Protein AF-0000000066777825 (afdb_homodimer)

Solvent-accessible surface area (backbone atoms only — not comparable to full-atom values): 15363 Å² total; per-residue (Å²): 117,73,47,40,36,31,36,20,54,30,38,25,20,51,12,44,50,47,24,48,26,73,72,76,41,80,81,77,66,68,41,59,40,44,32,64,50,83,88,21,67,44,70,67,49,43,40,50,50,54,50,51,54,54,61,72,44,67,81,39,39,33,38,38,33,15,38,41,60,83,35,72,67,32,47,40,51,49,56,50,36,76,77,33,88,50,44,43,45,34,25,27,45,33,59,49,25,56,53,38,42,72,68,51,84,54,92,43,71,67,56,23,48,56,51,11,45,52,53,28,38,69,31,45,40,73,46,56,80,73,67,68,62,68,76,75,69,82,78,79,78,74,78,124,117,74,48,39,36,30,36,19,53,31,38,25,21,51,12,42,51,47,24,47,27,74,73,76,41,81,81,77,66,70,41,60,40,46,32,64,51,84,89,20,66,46,70,67,49,44,40,50,50,54,51,51,53,53,60,70,44,68,80,38,40,34,39,39,34,16,38,41,59,84,35,73,68,33,48,40,52,50,57,50,36,76,78,33,89,49,44,42,44,34,24,27,46,32,58,50,24,55,52,40,42,72,68,52,84,54,91,43,71,65,56,23,47,55,52,11,46,52,52,28,38,68,31,44,38,72,45,57,80,73,66,68,62,69,75,75,66,82,78,78,80,73,82,122

Foldseek 3Di:
DEAAEEEEEACPQVVLLVVVCVVPHNPLRYYYHYDCDDPHNDLVSLLVVVLVVVVVCVLAAYEYEYQAPPDSNQVSLVVNCVVDVSYHYHYNDDNQLVVQLSPPPDDDSVVSNVVSVVRVVVVDDDCVVVPPPPPPPPDDPPDD/DEAEEEEEEACPQVVLLVVVCVVPHNPLRYYYHYDCDDPHNDLVSLLVVVLVVVVVCVLAAYEYEYQAPPDSNQVSLVVNCVVDVSYHYHYNDDNQLVVQLSPPPDDDSVVSNVVSVVRVVVVDDDCVVVPPPPPPPVDDPPPD

Organism: Klebsiella pneumoniae subsp. pneumoniae (strain HS11286) (NCBI:txid1125630)

pLDDT: mean 92.6, std 15.16, range [28.59, 98.94]

Secondary structure (DSSP, 8-state):
-EEEEEEEETTHHHHHHHHHHHHH-STT-EEEEEESSSSB-SHHHHHHHHHHHHHHTTTSEEEEEESSTTSHHHHHHHHHHHH-TTEEEEES-BHHHHHHHHH---SSHHHHHHHHHHHHHHH-EE-HHHH-------------/-EEEEEEEETTHHHHHHHHHHHHH-STT-EEEEEESSSSB-SHHHHHHHHHHHHHHTTTSEEEEEESSTTSHHHHHHHHHHHH-TTEEEEES-BHHHHHHHHH---SSHHHHHHHHHHHHHHH-EE-HHHH-------------

Nearest PDB structures (foldseek):
  3lfh-assembly2_D  TM=9.072E-01  e=1.062E-08  Caldanaerobacter subterraneus subsp. tengcongensis MB4
  3lfh-assembly1_B  TM=8.714E-01  e=3.263E-08  Caldanaerobacter subterraneus subsp. tengcongensis MB4
  3bed-assembly1_A  TM=8.590E-01  e=4.457E-08  Enterococcus faecalis V583
  2jzn-assembly1_B  TM=8.576E-01  e=1.758E-07  Escherichia coli
  2jzo-assembly1_A  TM=8.576E-01  e=1.991E-07  Escherichia coli

Radius of gyration: 21.31 Å; Cα contacts (8 Å, |Δi|>4): 539; chains: 2; bounding box: 46×79×65 Å

Structure (mmCIF, N/CA/C/O backbone):
data_AF-0000000066777825-model_v1
#
loop_
_entity.id
_entity.type
_entity.pdbx_description
1 polymer 'Transport protein, PTS system'
#
loop_
_atom_site.group_PDB
_atom_site.id
_atom_site.type_symbol
_atom_site.label_atom_id
_atom_site.label_alt_id
_atom_site.label_comp_id
_atom_site.label_asym_id
_atom_site.label_entity_id
_atom_site.label_seq_id
_atom_site.pdbx_PDB_ins_code
_atom_site.Cartn_x
_atom_site.Cartn_y
_atom_site.Cartn_z
_atom_site.occupancy
_atom_site.B_iso_or_equiv
_atom_site.auth_seq_id
_atom_site.auth_comp_id
_atom_site.auth_asym_id
_atom_site.auth_atom_id
_atom_site.pdbx_PDB_model_num
ATOM 1 N N . MET A 1 1 ? -12.273 20.781 10.133 1 88.25 1 MET A N 1
ATOM 2 C CA . MET A 1 1 ? -11.992 20.172 8.836 1 88.25 1 MET A CA 1
ATOM 3 C C . MET A 1 1 ? -10.57 19.625 8.797 1 88.25 1 MET A C 1
ATOM 5 O O . MET A 1 1 ? -9.703 20.062 9.555 1 88.25 1 MET A O 1
ATOM 9 N N . LYS A 1 2 ? -10.312 18.438 8.141 1 96.06 2 LYS A N 1
ATOM 10 C CA . LYS A 1 2 ? -8.961 17.891 8.031 1 96.06 2 LYS A CA 1
ATOM 11 C C . LYS A 1 2 ? -8.562 17.688 6.566 1 96.06 2 LYS A C 1
ATOM 13 O O . LYS A 1 2 ? -9.406 17.375 5.727 1 96.06 2 LYS A O 1
ATOM 18 N N . HIS A 1 3 ? -7.344 17.984 6.273 1 98.31 3 HIS A N 1
ATOM 19 C CA . HIS A 1 3 ? -6.758 17.719 4.965 1 98.31 3 HIS A CA 1
ATOM 20 C C . HIS A 1 3 ? -5.934 16.438 4.977 1 98.31 3 HIS A C 1
ATOM 22 O O . HIS A 1 3 ? -5.148 16.203 5.902 1 98.31 3 HIS A O 1
ATOM 28 N N . ILE A 1 4 ? -6.176 15.617 3.99 1 98.81 4 ILE A N 1
ATOM 29 C CA . ILE A 1 4 ? -5.535 14.305 3.961 1 98.81 4 ILE A CA 1
ATOM 30 C C . ILE A 1 4 ? -4.711 14.164 2.684 1 98.81 4 ILE A C 1
ATOM 32 O O . ILE A 1 4 ? -5.23 14.352 1.579 1 98.81 4 ILE A O 1
ATOM 36 N N . TYR A 1 5 ? -3.436 13.836 2.857 1 98.81 5 TYR A N 1
ATOM 37 C CA . TYR A 1 5 ? -2.523 13.656 1.732 1 98.81 5 TYR A CA 1
ATOM 38 C C . TYR A 1 5 ? -1.873 12.281 1.767 1 98.81 5 TYR A C 1
ATOM 40 O O . TYR A 1 5 ? -1.562 11.758 2.84 1 98.81 5 TYR A O 1
ATOM 48 N N . VAL A 1 6 ? -1.682 11.695 0.632 1 98.88 6 VAL A N 1
ATOM 49 C CA . VAL A 1 6 ? -0.866 10.5 0.453 1 98.88 6 VAL A CA 1
ATOM 50 C C . VAL A 1 6 ? 0.345 10.828 -0.418 1 98.88 6 VAL A C 1
ATOM 52 O O . VAL A 1 6 ? 0.197 11.18 -1.59 1 98.88 6 VAL A O 1
ATOM 55 N N . ALA A 1 7 ? 1.523 10.727 0.174 1 98.69 7 ALA A N 1
ATOM 56 C CA . ALA A 1 7 ? 2.756 11.047 -0.54 1 98.69 7 ALA A CA 1
ATOM 57 C C . ALA A 1 7 ? 3.545 9.781 -0.868 1 98.69 7 ALA A C 1
ATOM 59 O O . ALA A 1 7 ? 3.754 8.93 -0.001 1 98.69 7 ALA A O 1
ATOM 60 N N . SER A 1 8 ? 3.961 9.633 -2.055 1 98.5 8 SER A N 1
ATOM 61 C CA . SER A 1 8 ? 4.703 8.445 -2.473 1 98.5 8 SER A CA 1
ATOM 62 C C . SER A 1 8 ? 5.73 8.789 -3.549 1 98.5 8 SER A C 1
ATOM 64 O O . SER A 1 8 ? 5.672 9.859 -4.152 1 98.5 8 SER A O 1
ATOM 66 N N . HIS A 1 9 ? 6.664 7.871 -3.752 1 98.19 9 HIS A N 1
ATOM 67 C CA . HIS A 1 9 ? 7.422 7.871 -4.996 1 98.19 9 HIS A CA 1
ATOM 68 C C . HIS A 1 9 ? 6.516 7.621 -6.195 1 98.19 9 HIS A C 1
ATOM 70 O O . HIS A 1 9 ? 5.625 6.773 -6.137 1 98.19 9 HIS A O 1
ATOM 76 N N . GLY A 1 10 ? 6.664 8.344 -7.219 1 97.5 10 GLY A N 1
ATOM 77 C CA . GLY A 1 10 ? 5.965 8.078 -8.461 1 97.5 10 GLY A CA 1
ATOM 78 C C . GLY A 1 10 ? 4.457 8.062 -8.312 1 97.5 10 GLY A C 1
ATOM 79 O O . GLY A 1 10 ? 3.873 8.977 -7.723 1 97.5 10 GLY A O 1
ATOM 80 N N . HIS A 1 11 ? 3.805 6.996 -8.859 1 97.56 11 HIS A N 1
ATOM 81 C CA . HIS A 1 11 ? 2.361 7.043 -9.07 1 97.56 11 HIS A CA 1
ATOM 82 C C . HIS A 1 11 ? 1.631 6.172 -8.055 1 97.56 11 HIS A C 1
ATOM 84 O O . HIS A 1 11 ? 0.421 5.961 -8.164 1 97.56 11 HIS A O 1
ATOM 90 N N . PHE A 1 12 ? 2.326 5.695 -7.07 1 98.62 12 PHE A N 1
ATOM 91 C CA . PHE A 1 12 ? 1.703 4.871 -6.039 1 98.62 12 PHE A CA 1
ATOM 92 C C . PHE A 1 12 ? 0.547 5.613 -5.379 1 98.62 12 PHE A C 1
ATOM 94 O O . PHE A 1 12 ? -0.559 5.082 -5.27 1 98.62 12 PHE A O 1
ATOM 101 N N . ALA A 1 13 ? 0.76 6.863 -5.016 1 98.62 13 ALA A N 1
ATOM 102 C CA . ALA A 1 13 ? -0.252 7.664 -4.328 1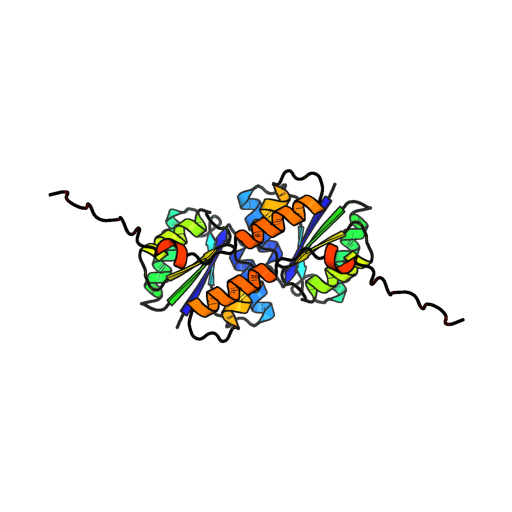 98.62 13 ALA A CA 1
ATOM 103 C C . ALA A 1 13 ? -1.484 7.859 -5.207 1 98.62 13 ALA A C 1
ATOM 105 O O . ALA A 1 13 ? -2.613 7.648 -4.758 1 98.62 13 ALA A O 1
ATOM 106 N N . ARG A 1 14 ? -1.259 8.219 -6.434 1 98.06 14 ARG A N 1
ATOM 107 C CA . ARG A 1 14 ? -2.365 8.453 -7.355 1 98.06 14 ARG A CA 1
ATOM 108 C C . ARG A 1 14 ? -3.154 7.168 -7.598 1 98.06 14 ARG A C 1
ATOM 110 O O . ARG A 1 14 ? -4.387 7.191 -7.645 1 98.06 14 ARG A O 1
ATOM 117 N N . GLY A 1 15 ? -2.436 6.059 -7.785 1 98.38 15 GLY A N 1
ATOM 118 C CA . GLY A 1 15 ? -3.105 4.777 -7.949 1 98.38 15 GLY A CA 1
ATOM 119 C C . GLY A 1 15 ? -3.934 4.383 -6.742 1 98.38 15 GLY A C 1
ATOM 120 O O . GLY A 1 15 ? -5.062 3.91 -6.887 1 98.38 15 GLY A O 1
ATOM 121 N N . LEU A 1 16 ? -3.375 4.551 -5.582 1 98.75 16 LEU A N 1
ATOM 122 C CA . LEU A 1 16 ? -4.062 4.219 -4.34 1 98.75 16 LEU A CA 1
ATOM 123 C C . LEU A 1 16 ? -5.336 5.039 -4.188 1 98.75 16 LEU A C 1
ATOM 125 O O . LEU A 1 16 ? -6.387 4.508 -3.812 1 98.75 16 LEU A O 1
ATOM 129 N N . VAL A 1 17 ? -5.309 6.305 -4.508 1 98.62 17 VAL A N 1
ATOM 130 C CA . VAL A 1 17 ? -6.461 7.195 -4.398 1 98.62 17 VAL A CA 1
ATOM 131 C C . VAL A 1 17 ? -7.516 6.801 -5.43 1 98.62 17 VAL A C 1
ATOM 133 O O . VAL A 1 17 ? -8.719 6.863 -5.152 1 98.62 17 VAL A O 1
ATOM 136 N N . ASN A 1 18 ? -7.051 6.414 -6.586 1 98.25 18 ASN A N 1
ATOM 137 C CA . ASN A 1 18 ? -7.98 5.898 -7.59 1 98.25 18 ASN A CA 1
ATOM 138 C C . ASN A 1 18 ? -8.758 4.695 -7.07 1 98.25 18 ASN A C 1
ATOM 140 O O . ASN A 1 18 ? -9.977 4.625 -7.215 1 98.25 18 ASN A O 1
ATOM 144 N N . SER A 1 19 ? -8.07 3.725 -6.484 1 98.25 19 SER A N 1
ATOM 145 C CA . SER A 1 19 ? -8.703 2.531 -5.938 1 98.25 19 SER A CA 1
ATOM 146 C C . SER A 1 19 ? -9.664 2.885 -4.809 1 98.25 19 SER A C 1
ATOM 148 O O . SER A 1 19 ? -10.75 2.309 -4.707 1 98.25 19 SER A O 1
ATOM 150 N N . LEU A 1 20 ? -9.219 3.812 -4 1 98.44 20 LEU A N 1
ATOM 151 C CA . LEU A 1 20 ? -10.078 4.297 -2.928 1 98.44 20 LEU A CA 1
ATOM 152 C C . LEU A 1 20 ? -11.391 4.832 -3.484 1 98.44 20 LEU A C 1
ATOM 154 O O . LEU A 1 20 ? -12.469 4.508 -2.973 1 98.44 20 LEU A O 1
ATOM 158 N N . SER A 1 21 ? -11.344 5.625 -4.527 1 98 21 SER A N 1
ATOM 159 C CA . SER A 1 21 ? -12.523 6.227 -5.141 1 98 21 SER A CA 1
ATOM 160 C C . SER A 1 21 ? -13.461 5.16 -5.703 1 98 21 SER A C 1
ATOM 162 O O . SER A 1 21 ? -14.68 5.316 -5.664 1 98 21 SER A O 1
ATOM 164 N N . LEU A 1 22 ? -12.945 4.133 -6.238 1 96.56 22 LEU A N 1
ATOM 165 C CA . LEU A 1 22 ? -13.75 3.031 -6.746 1 96.56 22 LEU A CA 1
ATOM 166 C C . LEU A 1 22 ? -14.523 2.355 -5.617 1 96.56 22 LEU A C 1
ATOM 168 O O . LEU A 1 22 ? -15.641 1.875 -5.824 1 96.56 22 LEU A O 1
ATOM 172 N N . LEU A 1 23 ? -13.898 2.375 -4.469 1 97.12 23 LEU A N 1
ATOM 173 C CA . LEU A 1 23 ? -14.477 1.621 -3.359 1 97.12 23 LEU A CA 1
ATOM 174 C C . LEU A 1 23 ? -15.516 2.453 -2.617 1 97.12 23 LEU A C 1
ATOM 176 O O . LEU A 1 23 ? -16.562 1.936 -2.219 1 97.12 23 LEU A O 1
ATOM 180 N N . ILE A 1 24 ? -15.258 3.77 -2.414 1 97.56 24 ILE A N 1
ATOM 181 C CA . ILE A 1 24 ? -16.141 4.488 -1.506 1 97.56 24 ILE A CA 1
ATOM 182 C C . ILE A 1 24 ? -16.609 5.789 -2.16 1 97.56 24 ILE A C 1
ATOM 184 O O . ILE A 1 24 ? -17.25 6.625 -1.512 1 97.56 24 ILE A O 1
ATOM 188 N N . GLY A 1 25 ? -16.266 6.012 -3.416 1 96.62 25 GLY A N 1
ATOM 189 C CA . GLY A 1 25 ? -16.656 7.234 -4.105 1 96.62 25 GLY A CA 1
ATOM 190 C C . GLY A 1 25 ? -15.555 8.281 -4.121 1 96.62 25 GLY A C 1
ATOM 191 O O . GLY A 1 25 ? -14.508 8.109 -3.49 1 96.62 25 GLY A O 1
ATOM 192 N N . ASP A 1 26 ? -15.758 9.375 -4.82 1 94.5 26 ASP A N 1
ATOM 193 C CA . ASP A 1 26 ? -14.719 10.359 -5.102 1 94.5 26 ASP A CA 1
ATOM 194 C 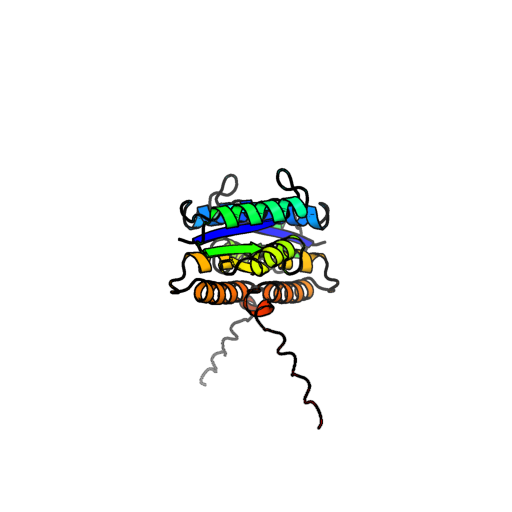C . ASP A 1 26 ? -14.797 11.531 -4.129 1 94.5 26 ASP A C 1
ATOM 196 O O . ASP A 1 26 ? -13.969 12.445 -4.172 1 94.5 26 ASP A O 1
ATOM 200 N N . GLU A 1 27 ? -15.602 11.531 -3.127 1 96 27 GLU A N 1
ATOM 201 C CA . GLU A 1 27 ? -15.82 12.672 -2.244 1 96 27 GLU A CA 1
ATOM 202 C C . GLU A 1 27 ? -14.977 12.555 -0.976 1 96 27 GLU A C 1
ATOM 204 O O . GLU A 1 27 ? -15.109 13.375 -0.063 1 96 27 GLU A O 1
ATOM 209 N N . HIS A 1 28 ? -14.055 11.625 -0.95 1 96.06 28 HIS A N 1
ATOM 210 C CA . HIS A 1 28 ? -13.305 11.344 0.271 1 96.06 28 HIS A CA 1
ATOM 211 C C . HIS A 1 28 ? -12.289 12.438 0.561 1 96.06 28 HIS A C 1
ATOM 213 O O . HIS A 1 28 ? -11.789 12.547 1.684 1 96.06 28 HIS A O 1
ATOM 219 N N . GLY A 1 29 ? -11.883 13.242 -0.41 1 96.69 29 GLY A N 1
ATOM 220 C CA . GLY A 1 29 ? -11.07 14.422 -0.182 1 96.69 29 GLY A CA 1
ATOM 221 C C . GLY A 1 29 ? -9.594 14.117 -0.048 1 96.69 29 GLY A C 1
ATOM 222 O O . GLY A 1 29 ? -8.797 14.992 0.285 1 96.69 29 GLY A O 1
ATOM 223 N N . VAL A 1 30 ? -9.125 12.891 -0.289 1 98.69 30 VAL A N 1
ATOM 224 C CA . VAL A 1 30 ? -7.715 12.523 -0.205 1 98.69 30 VAL A CA 1
ATOM 225 C C . VAL A 1 30 ? -6.977 13.031 -1.442 1 98.69 30 VAL A C 1
ATOM 227 O O . VAL A 1 30 ? -7.438 12.836 -2.57 1 98.69 30 VAL A O 1
ATOM 230 N N . ILE A 1 31 ? -5.859 13.672 -1.235 1 98.19 31 ILE A N 1
ATOM 231 C CA . ILE A 1 31 ? -5.09 14.25 -2.334 1 98.19 31 ILE A CA 1
ATOM 232 C C . ILE A 1 31 ? -3.748 13.531 -2.457 1 98.19 31 ILE A C 1
ATOM 234 O O . ILE A 1 31 ? -2.984 13.461 -1.49 1 98.19 31 ILE A O 1
ATOM 238 N N . PRO A 1 32 ? -3.453 12.977 -3.609 1 98.38 32 PRO A N 1
ATOM 239 C CA . PRO A 1 32 ? -2.145 12.359 -3.816 1 98.38 32 PRO A CA 1
ATOM 240 C C . PRO A 1 32 ? -1.034 13.383 -4.047 1 98.38 32 PRO A C 1
ATOM 242 O O . PRO A 1 32 ? -1.261 14.406 -4.691 1 98.38 32 PRO A O 1
ATOM 245 N N . VAL A 1 33 ? 0.129 13.133 -3.488 1 98.25 33 VAL A N 1
ATOM 246 C CA . VAL A 1 33 ? 1.369 13.867 -3.727 1 98.25 33 VAL A CA 1
ATOM 247 C C . VAL A 1 33 ? 2.424 12.922 -4.301 1 98.25 33 VAL A C 1
ATOM 249 O O . VAL A 1 33 ? 3.041 12.148 -3.562 1 98.25 33 VAL A O 1
ATOM 252 N N . CYS A 1 34 ? 2.652 12.961 -5.594 1 98.19 34 CYS A N 1
ATOM 253 C CA . CYS A 1 34 ? 3.562 12.055 -6.289 1 98.19 34 CYS A CA 1
ATOM 254 C C . CYS A 1 34 ? 4.949 12.672 -6.43 1 98.19 34 CYS A C 1
ATOM 256 O O . CYS A 1 34 ? 5.145 13.594 -7.227 1 98.19 34 CYS A O 1
ATOM 258 N N . ALA A 1 35 ? 5.891 12.156 -5.727 1 97.81 35 ALA A N 1
ATOM 259 C CA . ALA A 1 35 ? 7.246 12.703 -5.711 1 97.81 35 ALA A CA 1
ATOM 260 C C . ALA A 1 35 ? 8.148 11.969 -6.699 1 97.81 35 ALA A C 1
ATOM 262 O O . ALA A 1 35 ? 7.926 10.789 -6.988 1 97.81 35 ALA A O 1
ATOM 263 N N . TYR A 1 36 ? 9.164 12.641 -7.211 1 95.56 36 TYR A N 1
ATOM 264 C CA . TYR A 1 36 ? 10.273 12.172 -8.031 1 95.56 36 TYR A CA 1
ATOM 265 C C . TYR A 1 36 ? 9.773 11.664 -9.383 1 95.56 36 TYR A C 1
ATOM 267 O O . TYR A 1 36 ? 10.227 10.625 -9.867 1 95.56 36 TYR A O 1
ATOM 275 N N . ASP A 1 37 ? 8.805 12.266 -9.836 1 87.19 37 ASP A N 1
ATOM 276 C CA . ASP A 1 37 ? 8.312 12.008 -11.188 1 87.19 37 ASP A CA 1
ATOM 277 C C . ASP A 1 37 ? 8.289 13.297 -12.016 1 87.19 37 ASP A C 1
ATOM 279 O O . ASP A 1 37 ? 9.32 13.922 -12.234 1 87.19 37 ASP A O 1
ATOM 283 N N . GLU A 1 38 ? 7.098 13.82 -12.305 1 84.81 38 GLU A N 1
ATOM 284 C CA . GLU A 1 38 ? 7.055 14.945 -13.234 1 84.81 38 GLU A CA 1
ATOM 285 C C . GLU A 1 38 ? 7.012 16.281 -12.492 1 84.81 38 GLU A C 1
ATOM 287 O O . GLU A 1 38 ? 7.863 17.141 -12.711 1 84.81 38 GLU A O 1
ATOM 292 N N . ASP A 1 39 ? 6.227 16.516 -11.539 1 88.12 39 ASP A N 1
ATOM 293 C CA . ASP A 1 39 ? 5.945 17.812 -10.938 1 88.12 39 ASP A CA 1
ATOM 294 C C . ASP A 1 39 ? 6.84 18.062 -9.727 1 88.12 39 ASP A C 1
ATOM 296 O O . ASP A 1 39 ? 7.207 19.203 -9.445 1 88.12 39 ASP A O 1
ATOM 300 N N . ILE A 1 40 ? 7.199 17.078 -9.023 1 96 40 ILE A N 1
ATOM 301 C CA . ILE A 1 40 ? 8.07 17.141 -7.855 1 96 40 ILE A CA 1
ATOM 302 C C . ILE A 1 40 ? 9.305 16.266 -8.086 1 96 40 ILE A C 1
ATOM 304 O O . ILE A 1 40 ? 9.258 15.047 -7.902 1 96 40 ILE A O 1
ATOM 308 N N . VAL A 1 41 ? 10.422 16.938 -8.414 1 95.31 41 VAL A N 1
ATOM 309 C CA . VAL A 1 41 ? 11.562 16.188 -8.938 1 95.31 41 VAL A CA 1
ATOM 310 C C . VAL A 1 41 ? 12.617 16.031 -7.852 1 95.31 41 VAL A C 1
ATOM 312 O O . VAL A 1 41 ? 13.445 15.117 -7.906 1 95.31 41 VAL A O 1
ATOM 315 N N . THR A 1 42 ? 12.602 17 -6.848 1 96.62 42 THR A N 1
ATOM 316 C CA . THR A 1 42 ? 13.625 16.969 -5.805 1 96.62 42 THR A CA 1
ATOM 317 C C . THR A 1 42 ? 12.984 16.891 -4.422 1 96.62 42 THR A C 1
ATOM 319 O O . THR A 1 42 ? 11.805 17.234 -4.262 1 96.62 42 THR A O 1
ATOM 322 N N . THR A 1 43 ? 13.789 16.484 -3.492 1 96.88 43 THR A N 1
ATOM 323 C CA . THR A 1 43 ? 13.336 16.453 -2.105 1 96.88 43 THR A CA 1
ATOM 324 C C . THR A 1 43 ? 12.984 17.859 -1.628 1 96.88 43 THR A C 1
ATOM 326 O O . THR A 1 43 ? 12.039 18.047 -0.864 1 96.88 43 THR A O 1
ATOM 329 N N . GLU A 1 44 ? 13.75 18.828 -2.045 1 96.25 44 GLU A N 1
ATOM 330 C CA . GLU A 1 44 ? 13.477 20.219 -1.685 1 96.25 44 GLU A CA 1
ATOM 331 C C . GLU A 1 44 ? 12.109 20.656 -2.189 1 96.25 44 GLU A C 1
ATOM 333 O O . GLU A 1 44 ? 11.352 21.312 -1.461 1 96.25 44 GLU A O 1
ATOM 338 N N . GLN A 1 45 ? 11.82 20.297 -3.375 1 97.44 45 GLN A N 1
ATOM 339 C CA . GLN A 1 45 ? 10.516 20.625 -3.945 1 97.44 45 GLN A CA 1
ATOM 340 C C . GLN A 1 45 ? 9.391 19.938 -3.182 1 97.44 45 GLN A C 1
ATOM 342 O O . GLN A 1 45 ? 8.32 20.516 -2.986 1 97.44 45 GLN A O 1
ATOM 347 N N . LEU A 1 46 ? 9.68 18.688 -2.826 1 98.06 46 LEU A N 1
ATOM 348 C CA . LEU A 1 46 ? 8.688 17.969 -2.037 1 98.06 46 LEU A CA 1
ATOM 349 C C . LEU A 1 46 ? 8.414 18.688 -0.722 1 98.06 46 LEU A C 1
ATOM 351 O O . LEU A 1 46 ? 7.254 18.906 -0.359 1 98.06 46 LEU A O 1
ATOM 355 N N . GLU A 1 47 ? 9.438 19.062 -0.008 1 97 47 GLU A N 1
ATOM 356 C CA . GLU A 1 47 ? 9.289 19.766 1.268 1 97 47 GLU A CA 1
ATOM 357 C C . GLU A 1 47 ? 8.523 21.078 1.096 1 97 47 GLU A C 1
ATOM 359 O O . GLU A 1 47 ? 7.648 21.391 1.901 1 97 47 GLU A O 1
ATOM 364 N N . GLN A 1 48 ? 8.852 21.781 0.046 1 96.94 48 GLN A N 1
ATOM 365 C CA . GLN A 1 48 ? 8.164 23.031 -0.242 1 96.94 48 GLN A CA 1
ATOM 366 C C . GLN A 1 48 ? 6.688 22.797 -0.538 1 96.94 48 GLN A C 1
ATOM 368 O O . GLN A 1 48 ? 5.828 23.562 -0.099 1 96.94 48 GLN A O 1
ATOM 373 N N . THR A 1 49 ? 6.477 21.781 -1.289 1 97.75 49 THR A N 1
ATOM 374 C CA . THR A 1 49 ? 5.102 21.438 -1.621 1 97.75 49 THR A CA 1
ATOM 375 C C . THR A 1 49 ? 4.305 21.109 -0.36 1 97.75 49 THR A C 1
ATOM 377 O O . THR A 1 49 ? 3.205 21.625 -0.162 1 97.75 49 THR A O 1
ATOM 380 N N . LEU A 1 50 ? 4.867 20.281 0.521 1 98.06 50 LEU A N 1
ATOM 381 C CA . LEU A 1 50 ? 4.191 19.922 1.761 1 98.06 50 LEU A CA 1
ATOM 382 C C . LEU A 1 50 ? 3.963 21.141 2.641 1 98.06 50 LEU A C 1
ATOM 384 O O . LEU A 1 50 ? 2.881 21.312 3.209 1 98.06 50 LEU A O 1
ATOM 388 N N . GLU A 1 51 ? 4.961 22.016 2.729 1 97.38 51 GLU A N 1
ATOM 389 C CA . GLU A 1 51 ? 4.828 23.234 3.508 1 97.38 51 GLU A CA 1
ATOM 390 C C . GLU A 1 51 ? 3.689 24.109 2.975 1 97.38 51 GLU A C 1
ATOM 392 O O . GLU A 1 51 ? 2.891 24.641 3.752 1 97.38 51 GLU A O 1
ATOM 397 N N . HIS A 1 52 ? 3.666 24.203 1.698 1 97.56 52 HIS A N 1
ATOM 398 C CA . HIS A 1 52 ? 2.623 25 1.065 1 97.56 52 HIS A CA 1
ATOM 399 C C . HIS A 1 52 ? 1.237 24.453 1.383 1 97.56 52 HIS A C 1
ATOM 401 O O . HIS A 1 52 ? 0.312 25.203 1.672 1 97.56 52 HIS A O 1
ATOM 407 N N . LEU A 1 53 ? 1.093 23.188 1.307 1 97.5 53 LEU A N 1
ATOM 408 C CA . LEU A 1 53 ? -0.185 22.547 1.585 1 97.5 53 LEU A CA 1
ATOM 409 C C . LEU A 1 53 ? -0.609 22.781 3.031 1 97.5 53 LEU A C 1
ATOM 411 O O . LEU A 1 53 ? -1.791 23 3.309 1 97.5 53 LEU A O 1
ATOM 415 N N . ILE A 1 54 ? 0.335 22.75 3.963 1 96.56 54 ILE A N 1
ATOM 416 C CA . ILE A 1 54 ? 0.043 22.938 5.379 1 96.56 54 ILE A CA 1
ATOM 417 C C . ILE A 1 54 ? -0.389 24.391 5.633 1 96.56 54 ILE A C 1
ATOM 419 O O . ILE A 1 54 ? -1.337 24.641 6.383 1 96.56 54 ILE A O 1
ATOM 423 N N . VAL A 1 55 ? 0.297 25.312 4.988 1 95.75 55 VAL A N 1
ATOM 424 C CA . VAL A 1 55 ? -0.045 26.719 5.133 1 95.75 55 VAL A CA 1
ATOM 425 C C . VAL A 1 55 ? -1.455 26.969 4.602 1 95.75 55 VAL A C 1
ATOM 427 O O . VAL A 1 55 ? -2.236 27.703 5.215 1 95.75 55 VAL A O 1
ATOM 430 N N . GLN A 1 56 ? -1.794 26.312 3.562 1 96.56 56 GLN A N 1
ATOM 431 C CA . GLN A 1 56 ? -3.107 26.469 2.945 1 96.56 56 GLN A CA 1
ATOM 432 C C . GLN A 1 56 ? -4.203 25.891 3.834 1 96.56 56 GLN A C 1
ATOM 434 O O . GLN A 1 56 ? -5.352 26.328 3.781 1 96.56 56 GLN A O 1
ATOM 439 N N . ALA A 1 57 ? -3.82 24.938 4.652 1 96.19 57 ALA A N 1
ATOM 440 C CA . ALA A 1 57 ? -4.789 24.312 5.551 1 96.19 57 ALA A CA 1
ATOM 441 C C . ALA A 1 57 ? -5.238 25.281 6.637 1 96.19 57 ALA A C 1
ATOM 443 O O . ALA A 1 57 ? -6.238 25.047 7.32 1 96.19 57 ALA A O 1
ATOM 444 N N . ASN A 1 58 ? -4.516 26.359 6.859 1 94.69 58 ASN A N 1
ATOM 445 C CA . ASN A 1 58 ? -4.906 27.484 7.703 1 94.69 58 ASN A CA 1
ATOM 446 C C . ASN A 1 58 ? -5.336 27.016 9.094 1 94.69 58 ASN A C 1
ATOM 448 O O . ASN A 1 58 ? -6.43 27.359 9.555 1 94.69 58 ASN A O 1
ATOM 452 N N . GLY A 1 59 ? -4.539 26.172 9.703 1 94.56 59 GLY A N 1
ATOM 453 C CA . GLY A 1 59 ? -4.754 25.766 11.078 1 94.56 59 GLY A CA 1
ATOM 454 C C . GLY A 1 59 ? -5.555 24.484 11.211 1 94.56 59 GLY A C 1
ATOM 455 O O . GLY A 1 59 ? -5.617 23.891 12.289 1 94.56 59 GLY A O 1
ATOM 456 N N . ASP A 1 60 ? -6.18 24.031 10.109 1 97.75 60 ASP A N 1
ATOM 457 C CA . ASP A 1 60 ? -6.871 22.75 10.125 1 97.75 60 ASP A CA 1
ATOM 458 C C . ASP A 1 60 ? -5.883 21.594 10.312 1 97.75 60 ASP A C 1
ATOM 460 O O . ASP A 1 60 ? -4.695 21.734 10.023 1 97.75 60 ASP A O 1
ATOM 464 N N . GLU A 1 61 ? -6.328 20.469 10.828 1 98.25 61 GLU A N 1
ATOM 465 C CA . GLU A 1 61 ? -5.484 19.281 10.945 1 98.25 61 GLU A CA 1
ATOM 466 C C . GLU A 1 61 ? -5.098 18.75 9.57 1 98.25 61 GLU A C 1
ATOM 468 O O . GLU A 1 61 ? -5.902 18.781 8.633 1 98.25 61 GLU A O 1
ATOM 473 N N . VAL A 1 62 ? -3.846 18.328 9.484 1 98.62 62 VAL A N 1
ATOM 474 C CA . VAL A 1 62 ? -3.312 17.734 8.266 1 98.62 62 VAL A CA 1
ATOM 475 C C . VAL A 1 62 ? -2.777 16.328 8.562 1 98.62 62 VAL A C 1
ATOM 477 O O . VAL A 1 62 ? -2.012 16.141 9.516 1 98.62 62 VAL A O 1
ATOM 480 N N . VAL A 1 63 ? -3.256 15.383 7.824 1 98.88 63 VAL A N 1
ATOM 481 C CA . VAL A 1 63 ? -2.723 14.023 7.926 1 98.88 63 VAL A CA 1
ATOM 482 C C . VAL A 1 63 ? -1.978 13.664 6.645 1 98.88 63 VAL A C 1
ATOM 484 O O . VAL A 1 63 ? -2.525 13.789 5.547 1 98.88 63 VAL A O 1
ATOM 487 N N . ILE A 1 64 ? -0.715 13.25 6.805 1 98.94 64 ILE A N 1
ATOM 488 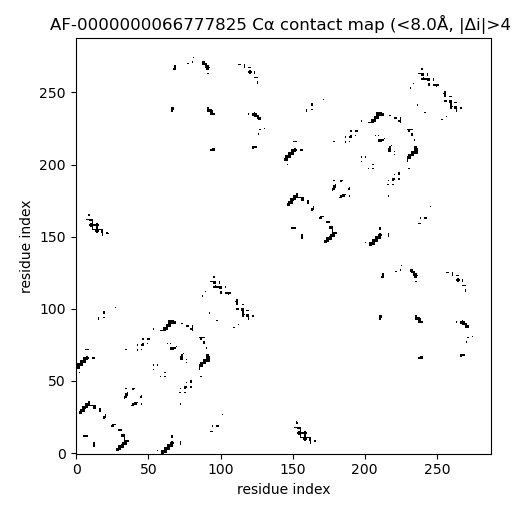C CA . ILE A 1 64 ? 0.114 12.844 5.68 1 98.94 64 ILE A CA 1
ATOM 489 C C . ILE A 1 64 ? 0.472 11.367 5.809 1 98.94 64 ILE A C 1
ATOM 491 O O . ILE A 1 64 ? 1.16 10.969 6.754 1 98.94 64 ILE A O 1
ATOM 495 N N . PHE A 1 65 ? -0.017 10.602 4.898 1 98.94 65 PHE A N 1
ATOM 496 C CA . PHE A 1 65 ? 0.413 9.211 4.75 1 98.94 65 PHE A CA 1
ATOM 497 C C . PHE A 1 65 ? 1.571 9.109 3.766 1 98.94 65 PHE A C 1
ATOM 499 O O . PHE A 1 65 ? 1.54 9.719 2.697 1 98.94 65 PHE A O 1
ATOM 506 N N . THR A 1 66 ? 2.6 8.312 4.121 1 98.94 66 THR A N 1
ATOM 507 C CA . THR A 1 66 ? 3.742 8.156 3.229 1 98.94 66 THR A CA 1
ATOM 508 C C . THR A 1 66 ? 3.961 6.684 2.883 1 98.94 66 THR A C 1
ATOM 510 O O . THR A 1 66 ? 3.488 5.797 3.596 1 98.94 66 THR A O 1
ATOM 513 N N . ASP A 1 67 ? 4.723 6.453 1.819 1 98.75 67 ASP A N 1
ATOM 514 C CA . ASP A 1 67 ? 4.812 5.113 1.241 1 98.75 67 ASP A CA 1
ATOM 515 C C . ASP A 1 67 ? 5.832 4.262 1.992 1 98.75 67 ASP A C 1
ATOM 517 O O . ASP A 1 67 ? 5.598 3.076 2.236 1 98.75 67 ASP A O 1
ATOM 521 N N . LEU A 1 68 ? 6.953 4.875 2.43 1 98.75 68 LEU A N 1
ATOM 522 C CA . LEU A 1 68 ? 8.023 4.117 3.068 1 98.75 68 LEU A CA 1
ATOM 523 C C . LEU A 1 68 ? 8.461 4.777 4.371 1 98.75 68 LEU A C 1
ATOM 525 O O . LEU A 1 68 ? 8.688 5.988 4.41 1 98.75 68 LEU A O 1
ATOM 529 N N . LEU A 1 69 ? 8.586 3.984 5.402 1 98.62 69 LEU A N 1
ATOM 530 C CA . LEU A 1 69 ? 9.18 4.473 6.645 1 98.62 69 LEU A CA 1
ATOM 531 C C . LEU A 1 69 ? 10.656 4.785 6.453 1 98.62 69 LEU A C 1
ATOM 533 O O . LEU A 1 69 ? 11.406 3.957 5.93 1 98.62 69 LEU A O 1
ATOM 537 N N . GLY A 1 70 ? 11.062 5.949 6.809 1 97.19 70 GLY A N 1
ATOM 538 C CA . GLY A 1 70 ? 12.477 6.281 6.84 1 97.19 70 GLY A CA 1
ATOM 539 C C . GLY A 1 70 ? 13.008 6.762 5.5 1 97.19 70 GLY A C 1
ATOM 540 O O . GLY A 1 70 ? 14.188 7.09 5.375 1 97.19 70 GLY A O 1
ATOM 541 N N . GLY A 1 71 ? 12.195 6.734 4.465 1 96.44 71 GLY A N 1
ATOM 542 C CA . GLY A 1 71 ? 12.609 7.27 3.18 1 96.44 71 GLY A CA 1
ATOM 543 C C . GLY A 1 71 ? 12.617 8.789 3.135 1 96.44 71 GLY A C 1
ATOM 544 O O . GLY A 1 71 ? 12.148 9.438 4.07 1 96.44 71 GLY A O 1
ATOM 545 N N . SER A 1 72 ? 13.055 9.344 2.002 1 97.19 72 SER A N 1
ATOM 546 C CA . SER A 1 72 ? 13.141 10.789 1.844 1 97.19 72 SER A CA 1
ATOM 547 C C . SER A 1 72 ? 11.766 11.445 1.946 1 97.19 72 SER A C 1
ATOM 549 O O . SER A 1 72 ? 11.617 12.508 2.551 1 97.19 72 SER A O 1
ATOM 551 N N . ILE A 1 73 ? 10.805 10.812 1.446 1 98.56 73 ILE A N 1
ATOM 552 C CA . ILE A 1 73 ? 9.453 11.344 1.467 1 98.56 73 ILE A CA 1
ATOM 553 C C . ILE A 1 73 ? 8.93 11.367 2.9 1 98.56 73 ILE A C 1
ATOM 555 O O . ILE A 1 73 ? 8.414 12.391 3.363 1 98.56 73 ILE A O 1
ATOM 559 N N . ASN A 1 74 ? 9.062 10.273 3.609 1 98.69 74 ASN A N 1
ATOM 560 C CA . ASN A 1 74 ? 8.68 10.234 5.016 1 98.69 74 ASN A CA 1
ATOM 561 C C . ASN A 1 74 ? 9.469 11.25 5.84 1 98.69 74 ASN A C 1
ATOM 563 O O . ASN A 1 74 ? 8.898 11.953 6.68 1 98.69 74 ASN A O 1
ATOM 567 N N . ASN A 1 75 ? 10.742 11.367 5.582 1 97.94 75 ASN A N 1
ATOM 568 C CA . ASN A 1 75 ? 11.578 12.312 6.305 1 97.94 75 ASN A CA 1
ATOM 569 C C . ASN A 1 75 ? 11.141 13.758 6.055 1 97.94 75 ASN A C 1
ATOM 571 O O . ASN A 1 75 ? 11.172 14.586 6.969 1 97.94 75 ASN A O 1
ATOM 575 N N . SER A 1 76 ? 10.758 14.07 4.867 1 98.31 76 SER A N 1
ATOM 576 C CA . SER A 1 76 ? 10.234 15.398 4.559 1 98.31 76 SER A CA 1
ATOM 577 C C . SER A 1 76 ? 8.945 15.68 5.324 1 98.31 76 SER A C 1
ATOM 579 O O . SER A 1 76 ? 8.75 16.781 5.84 1 98.31 76 SER A O 1
ATOM 581 N N . ALA A 1 77 ? 8.078 14.695 5.391 1 98.56 77 ALA A N 1
ATOM 582 C CA . ALA A 1 77 ? 6.84 14.836 6.145 1 98.56 77 ALA A CA 1
ATOM 583 C C . ALA A 1 77 ? 7.121 15.031 7.633 1 98.56 77 ALA A C 1
ATOM 585 O O . ALA A 1 77 ? 6.469 15.844 8.297 1 98.56 77 ALA A O 1
ATOM 586 N N . VAL A 1 78 ? 8.086 14.312 8.148 1 97.81 78 VAL A N 1
ATOM 587 C CA . VAL A 1 78 ? 8.477 14.422 9.547 1 97.81 78 VAL A CA 1
ATOM 588 C C . VAL A 1 78 ? 9.016 15.82 9.828 1 97.81 78 VAL A C 1
ATOM 590 O O . VAL A 1 78 ? 8.695 16.422 10.859 1 97.81 78 VAL A O 1
ATOM 593 N N . SER A 1 79 ? 9.852 16.312 8.891 1 96.94 79 SER A N 1
ATOM 594 C CA . SER A 1 79 ? 10.391 17.656 9.031 1 96.94 79 SER A CA 1
ATOM 595 C C . SER A 1 79 ? 9.273 18.688 9.18 1 96.94 79 SER A C 1
ATOM 597 O O . SER A 1 79 ? 9.352 19.594 10.016 1 96.94 79 SER A O 1
ATOM 599 N N . VAL A 1 80 ? 8.234 18.547 8.391 1 96 80 VAL A N 1
ATOM 600 C CA . VAL A 1 80 ? 7.105 19.469 8.43 1 96 80 VAL A CA 1
ATOM 601 C C . VAL A 1 80 ? 6.336 19.281 9.734 1 96 80 VAL A C 1
ATOM 603 O O . VAL A 1 80 ? 5.914 20.266 10.359 1 96 80 VAL A O 1
ATOM 606 N N . LEU A 1 81 ? 6.133 18.062 10.156 1 96.38 81 LEU A N 1
ATOM 607 C CA . LEU A 1 81 ? 5.465 17.734 11.406 1 96.38 81 LEU A CA 1
ATOM 608 C C . LEU A 1 81 ? 6.152 18.406 12.586 1 96.38 81 LEU A C 1
ATOM 610 O O . LEU A 1 81 ? 5.488 18.859 13.531 1 96.38 81 LEU A O 1
ATOM 614 N N . MET A 1 82 ? 7.461 18.484 12.57 1 95.25 82 MET A N 1
ATOM 615 C CA . MET A 1 82 ? 8.234 19.062 13.664 1 95.25 82 MET A CA 1
ATOM 616 C C . MET A 1 82 ? 8.016 20.578 13.758 1 95.25 82 MET A C 1
ATOM 618 O O . MET A 1 82 ? 8.227 21.172 14.805 1 95.25 82 MET A O 1
ATOM 622 N N . ARG A 1 83 ? 7.504 21.203 12.727 1 94.5 83 ARG A N 1
ATOM 623 C CA . ARG A 1 83 ? 7.328 22.656 12.672 1 94.5 83 ARG A CA 1
ATOM 624 C C . ARG A 1 83 ? 5.867 23.031 12.867 1 94.5 83 ARG A C 1
ATOM 626 O O . ARG A 1 83 ? 5.555 24.203 13.109 1 94.5 83 ARG A O 1
ATOM 633 N N . HIS A 1 84 ? 5.027 22.031 12.711 1 95.31 84 HIS A N 1
ATOM 634 C CA . HIS A 1 84 ? 3.594 22.297 12.766 1 95.31 84 HIS A CA 1
ATOM 635 C C . HIS A 1 84 ? 2.883 21.297 13.68 1 95.31 84 HIS A C 1
ATOM 637 O O . HIS A 1 84 ? 2.832 20.109 13.383 1 95.31 84 HIS A O 1
ATOM 643 N N . ARG A 1 85 ? 2.17 21.703 14.648 1 92.25 85 ARG A N 1
ATOM 644 C CA . ARG A 1 85 ? 1.582 20.859 15.68 1 92.25 85 ARG A CA 1
ATOM 645 C C . ARG A 1 85 ? 0.287 20.219 15.188 1 92.25 85 ARG A C 1
ATOM 647 O O . ARG A 1 85 ? -0.215 19.266 15.797 1 92.25 85 ARG A O 1
ATOM 654 N N . ASN A 1 86 ? -0.272 20.781 14.141 1 96.25 86 ASN A N 1
ATOM 655 C CA . ASN A 1 86 ? -1.546 20.266 13.641 1 96.25 86 ASN A CA 1
ATOM 656 C C . ASN A 1 86 ? -1.343 19.219 12.555 1 96.25 86 ASN A C 1
ATOM 658 O O . ASN A 1 86 ? -2.281 18.875 11.828 1 96.25 86 ASN A O 1
ATOM 662 N N . VAL A 1 87 ? -0.076 18.688 12.422 1 98 87 VAL A N 1
ATOM 663 C CA . VAL A 1 87 ? 0.252 17.734 11.375 1 98 87 VAL A CA 1
ATOM 664 C C . VAL A 1 87 ? 0.427 16.328 11.977 1 98 87 VAL A C 1
ATOM 666 O O . VAL A 1 87 ? 1.073 16.188 13.016 1 98 87 VAL A O 1
ATOM 669 N N . PHE A 1 88 ? -0.178 15.328 11.383 1 98.62 88 PHE A N 1
ATOM 670 C CA . PHE A 1 88 ? -0.019 13.914 11.695 1 98.62 88 PHE A CA 1
ATOM 671 C C . PHE A 1 88 ? 0.617 13.164 10.531 1 98.62 88 PHE A C 1
ATOM 673 O O . PHE A 1 88 ? 0.247 13.383 9.375 1 98.62 88 PHE A O 1
ATOM 680 N N . VAL A 1 89 ? 1.611 12.312 10.852 1 98.81 89 VAL A N 1
ATOM 681 C CA . VAL A 1 89 ? 2.318 11.578 9.805 1 98.81 89 VAL A CA 1
ATOM 682 C C . VAL A 1 89 ? 2.25 10.078 10.094 1 98.81 89 VAL A C 1
ATOM 684 O O . VAL A 1 89 ? 2.52 9.641 11.211 1 98.81 89 VAL A O 1
ATOM 687 N N . VAL A 1 90 ? 1.815 9.336 9.117 1 98.94 90 VAL A N 1
ATOM 688 C CA . VAL A 1 90 ? 1.784 7.879 9.188 1 98.94 90 VAL A CA 1
ATOM 689 C C . VAL A 1 90 ? 2.58 7.289 8.023 1 98.94 90 VAL A C 1
ATOM 691 O O . VAL A 1 90 ? 2.377 7.672 6.867 1 98.94 90 VAL A O 1
ATOM 694 N N . ALA A 1 91 ? 3.518 6.363 8.305 1 98.94 91 ALA A N 1
ATOM 695 C CA . ALA A 1 91 ? 4.344 5.734 7.273 1 98.94 91 ALA A CA 1
ATOM 696 C C . ALA A 1 91 ? 3.789 4.363 6.891 1 98.94 91 ALA A C 1
ATOM 698 O O . ALA A 1 91 ? 3.084 3.729 7.676 1 98.94 91 ALA A O 1
ATOM 699 N N . GLY A 1 92 ? 4.133 3.887 5.684 1 98.88 92 GLY A N 1
ATOM 700 C CA . GLY A 1 92 ? 3.893 2.512 5.277 1 98.88 92 GLY A CA 1
ATOM 701 C C . GLY A 1 92 ? 2.473 2.27 4.801 1 98.88 92 GLY A C 1
ATOM 702 O O . GLY A 1 92 ? 1.908 1.198 5.031 1 98.88 92 GLY A O 1
ATOM 703 N N . ILE A 1 93 ? 1.904 3.16 4.137 1 98.94 93 ILE A N 1
ATOM 704 C CA . ILE A 1 93 ? 0.483 3.17 3.811 1 98.94 93 ILE A CA 1
ATOM 705 C C . ILE A 1 93 ? 0.151 1.974 2.922 1 98.94 93 ILE A C 1
ATOM 707 O O . ILE A 1 93 ? 0.934 1.61 2.041 1 98.94 93 ILE A O 1
ATOM 711 N N . ASN A 1 94 ? -0.913 1.305 3.158 1 98.88 94 ASN A N 1
ATOM 712 C CA . ASN A 1 94 ? -1.645 0.445 2.234 1 98.88 94 ASN A CA 1
ATOM 713 C C . ASN A 1 94 ? -3.109 0.857 2.127 1 98.88 94 ASN A C 1
ATOM 715 O O . ASN A 1 94 ? -3.516 1.878 2.686 1 98.88 94 ASN A O 1
ATOM 719 N N . LEU A 1 95 ? -3.9 0.171 1.314 1 98.94 95 LEU A N 1
ATOM 720 C CA . LEU A 1 95 ? -5.281 0.569 1.06 1 98.94 95 LEU A CA 1
ATOM 721 C C . LEU A 1 95 ? -6.121 0.457 2.326 1 98.94 95 LEU A C 1
ATOM 723 O O . LEU A 1 95 ? -6.953 1.324 2.604 1 98.94 95 LEU A O 1
ATOM 727 N N . THR A 1 96 ? -5.938 -0.607 3.143 1 98.94 96 THR A N 1
ATOM 728 C CA . THR A 1 96 ? -6.699 -0.805 4.371 1 98.94 96 THR A CA 1
ATOM 729 C C . THR A 1 96 ? -6.508 0.372 5.32 1 98.94 96 THR A C 1
ATOM 731 O O . THR A 1 96 ? -7.465 0.842 5.938 1 98.94 96 THR A O 1
ATOM 734 N N . LEU A 1 97 ? -5.289 0.873 5.438 1 98.94 97 LEU A N 1
ATOM 735 C CA . LEU A 1 97 ? -5 1.999 6.316 1 98.94 97 LEU A CA 1
ATOM 736 C C . LEU A 1 97 ? -5.855 3.209 5.953 1 98.94 97 LEU A C 1
ATOM 738 O O . LEU A 1 97 ? -6.504 3.799 6.816 1 98.94 97 LEU A O 1
ATOM 742 N N . LEU A 1 98 ? -5.859 3.557 4.703 1 98.75 98 LEU A N 1
ATOM 743 C CA . LEU A 1 98 ? -6.594 4.727 4.234 1 98.75 98 LEU A CA 1
ATOM 744 C C . LEU A 1 98 ? -8.094 4.527 4.402 1 98.75 98 LEU A C 1
ATOM 746 O O . LEU A 1 98 ? -8.797 5.418 4.898 1 98.75 98 LEU A O 1
ATOM 750 N N . LEU A 1 99 ? -8.617 3.357 3.996 1 98.75 99 LEU A N 1
ATOM 751 C CA . LEU A 1 99 ? -10.039 3.039 4.102 1 98.75 99 LEU A CA 1
ATOM 752 C C . LEU A 1 99 ? -10.508 3.123 5.551 1 98.75 99 LEU A C 1
ATOM 754 O O . LEU A 1 99 ? -11.508 3.785 5.844 1 98.75 99 LEU A O 1
ATOM 758 N N . GLU A 1 100 ? -9.773 2.449 6.426 1 98.69 100 GLU A N 1
ATOM 759 C CA . GLU A 1 100 ? -10.172 2.402 7.828 1 98.69 100 GLU A CA 1
ATOM 760 C C . GLU A 1 100 ? -10.094 3.787 8.469 1 98.69 100 GLU A C 1
ATOM 762 O O . GLU A 1 100 ? -10.938 4.141 9.297 1 98.69 100 GLU A O 1
ATOM 767 N N . PHE A 1 101 ? -9.086 4.578 8.125 1 98.81 101 PHE A N 1
ATOM 768 C CA . PHE A 1 101 ? -8.969 5.934 8.648 1 98.81 101 PHE A CA 1
ATOM 769 C C . PHE A 1 101 ? -10.18 6.77 8.266 1 98.81 101 PHE A C 1
ATOM 771 O O . PHE A 1 101 ? -10.711 7.512 9.094 1 98.81 101 PHE A O 1
ATOM 778 N N . LEU A 1 102 ? -10.641 6.637 7.055 1 98.38 102 LEU A N 1
ATOM 779 C CA . LEU A 1 102 ? -11.703 7.488 6.527 1 98.38 102 LEU A CA 1
ATOM 780 C C . LEU A 1 102 ? -13.062 7.043 7.047 1 98.38 102 LEU A C 1
ATOM 782 O O . LEU A 1 102 ? -13.969 7.863 7.207 1 98.38 102 LEU A O 1
ATOM 786 N N . LEU A 1 103 ? -13.195 5.762 7.324 1 97.69 103 LEU A N 1
ATOM 787 C CA . LEU A 1 103 ? -14.531 5.23 7.59 1 97.69 103 LEU A CA 1
ATOM 788 C C . LEU A 1 103 ? -14.758 5.051 9.086 1 97.69 103 LEU A C 1
ATOM 790 O O . LEU A 1 103 ? -15.891 4.883 9.531 1 97.69 103 LEU A O 1
ATOM 794 N N . CYS A 1 104 ? -13.656 5.07 9.852 1 95.88 104 CYS A N 1
ATOM 795 C CA . CYS A 1 104 ? -13.836 4.793 11.273 1 95.88 104 CYS A CA 1
ATOM 796 C C . CYS A 1 104 ? -14.609 5.914 11.953 1 95.88 104 CYS A C 1
ATOM 798 O O . CYS A 1 104 ? -14.781 6.992 11.383 1 95.88 104 CYS A O 1
ATOM 800 N N . GLU A 1 105 ? -15.141 5.629 13.148 1 94.62 105 GLU A N 1
ATOM 801 C CA . GLU A 1 105 ? -15.984 6.566 13.883 1 94.62 105 GLU A CA 1
ATOM 802 C C . GLU A 1 105 ? -15.258 7.125 15.102 1 94.62 105 GLU A C 1
ATOM 804 O O . GLU A 1 105 ? -15.898 7.559 16.062 1 94.62 105 GLU A O 1
ATOM 809 N N . GLU A 1 106 ? -13.969 7.031 15.039 1 92.62 106 GLU A N 1
ATOM 810 C CA . GLU A 1 106 ? -13.211 7.547 16.172 1 92.62 106 GLU A CA 1
ATOM 811 C C . GLU A 1 106 ? -13.352 9.062 16.297 1 92.62 106 GLU A C 1
ATOM 813 O O . GLU A 1 106 ? -13.453 9.758 15.281 1 92.62 106 GLU A O 1
ATOM 818 N N . ALA A 1 107 ? -13.266 9.602 17.469 1 92.25 107 ALA A N 1
ATOM 819 C CA . ALA A 1 107 ? -13.594 11 17.766 1 92.25 107 ALA A CA 1
ATOM 820 C C . ALA A 1 107 ? -12.445 11.922 17.375 1 92.25 107 ALA A C 1
ATOM 822 O O . ALA A 1 107 ? -12.664 13.078 17.016 1 92.25 107 ALA A O 1
ATOM 823 N N . THR A 1 108 ? -11.211 11.469 17.547 1 97.56 108 THR A N 1
ATOM 824 C CA . THR A 1 108 ? -10.062 12.32 17.266 1 97.56 108 THR A CA 1
ATOM 825 C C . THR A 1 108 ? -9.242 11.75 16.109 1 97.56 108 THR A C 1
ATOM 827 O O . THR A 1 108 ? -9.305 10.547 15.828 1 97.56 108 THR A O 1
ATOM 830 N N . THR A 1 109 ? -8.484 12.609 15.469 1 98.25 109 THR A N 1
ATOM 831 C CA . THR A 1 109 ? -7.586 12.188 14.398 1 98.25 109 THR A CA 1
ATOM 832 C C . THR A 1 109 ? -6.586 11.156 14.906 1 98.25 109 THR A C 1
ATOM 834 O O . THR A 1 109 ? -6.344 10.141 14.242 1 98.25 109 THR A O 1
ATOM 837 N N . GLU A 1 110 ? -6.043 11.391 16.062 1 97.81 110 GLU A N 1
ATOM 838 C CA . GLU A 1 110 ? -5.07 10.477 16.641 1 97.81 110 GLU A CA 1
ATOM 839 C C . GLU A 1 110 ? -5.68 9.094 16.875 1 97.81 110 GLU A C 1
ATOM 841 O O . GLU A 1 110 ? -5.082 8.078 16.516 1 97.81 110 GLU A O 1
ATOM 846 N N . ALA A 1 111 ? -6.852 9.07 17.453 1 98.56 111 ALA A N 1
ATOM 847 C CA . ALA A 1 111 ? -7.523 7.797 17.703 1 98.56 111 ALA A CA 1
ATOM 848 C C . ALA A 1 111 ? -7.82 7.066 16.406 1 98.56 111 ALA A C 1
ATOM 850 O O . ALA A 1 111 ? -7.691 5.84 16.328 1 98.56 111 ALA A O 1
ATOM 851 N N . ALA A 1 112 ? -8.234 7.805 15.367 1 98.75 112 ALA A N 1
ATOM 852 C CA . ALA A 1 112 ? -8.508 7.223 14.055 1 98.75 112 ALA A CA 1
ATOM 853 C C . ALA A 1 112 ? -7.242 6.621 13.453 1 98.75 112 ALA A C 1
ATOM 855 O O . ALA A 1 112 ? -7.277 5.523 12.891 1 98.75 112 ALA A O 1
ATOM 856 N N . ILE A 1 113 ? -6.137 7.34 13.594 1 98.88 113 ILE A N 1
ATOM 857 C CA . ILE A 1 113 ? -4.867 6.863 13.055 1 98.88 113 ILE A CA 1
ATOM 858 C C . ILE A 1 113 ? -4.438 5.59 13.781 1 98.88 113 ILE A C 1
ATOM 860 O O . ILE A 1 113 ? -4.02 4.617 13.148 1 98.88 113 ILE A O 1
ATOM 864 N N . ILE A 1 114 ? -4.539 5.598 15.094 1 98.75 114 ILE A N 1
ATOM 865 C CA . ILE A 1 114 ? -4.148 4.438 15.883 1 98.75 114 ILE A CA 1
ATOM 866 C C . ILE A 1 114 ? -4.992 3.23 15.484 1 98.75 114 ILE A C 1
ATOM 868 O O . ILE A 1 114 ? -4.461 2.143 15.25 1 98.75 114 ILE A O 1
ATOM 872 N N . TYR A 1 115 ? -6.234 3.432 15.344 1 98.75 115 TYR A N 1
ATOM 873 C CA . TYR A 1 115 ? -7.137 2.367 14.914 1 98.75 115 TYR A CA 1
ATOM 874 C C . TYR A 1 115 ? -6.766 1.867 13.523 1 98.75 115 TYR A C 1
ATOM 876 O O . TYR A 1 115 ? -6.617 0.662 13.305 1 98.75 115 TYR A O 1
ATOM 884 N N . ALA A 1 116 ? -6.629 2.766 12.578 1 98.88 116 ALA A N 1
ATOM 885 C CA . ALA A 1 116 ? -6.391 2.428 11.18 1 98.88 116 ALA A CA 1
ATOM 886 C C . ALA A 1 116 ? -5.047 1.734 11 1 98.88 116 ALA A C 1
ATOM 888 O O . ALA A 1 116 ? -4.91 0.831 10.172 1 98.88 116 ALA A O 1
ATOM 889 N N . THR A 1 117 ? -4.004 2.174 11.773 1 98.88 117 THR A N 1
ATOM 890 C CA . THR A 1 117 ? -2.699 1.529 11.672 1 98.88 117 THR A CA 1
ATOM 891 C C . THR A 1 117 ? -2.766 0.089 12.172 1 98.88 117 THR A C 1
ATOM 893 O O . THR A 1 117 ? -2.166 -0.809 11.586 1 98.88 117 THR A O 1
ATOM 896 N N . SER A 1 118 ? -3.477 -0.128 13.242 1 98.81 118 SER A N 1
ATOM 897 C CA . SER A 1 118 ? -3.662 -1.487 13.742 1 98.81 118 SER A CA 1
ATOM 898 C C . SER A 1 118 ? -4.375 -2.359 12.711 1 98.81 118 SER A C 1
ATOM 900 O O . SER A 1 118 ? -3.938 -3.477 12.422 1 98.81 118 SER A O 1
ATOM 902 N 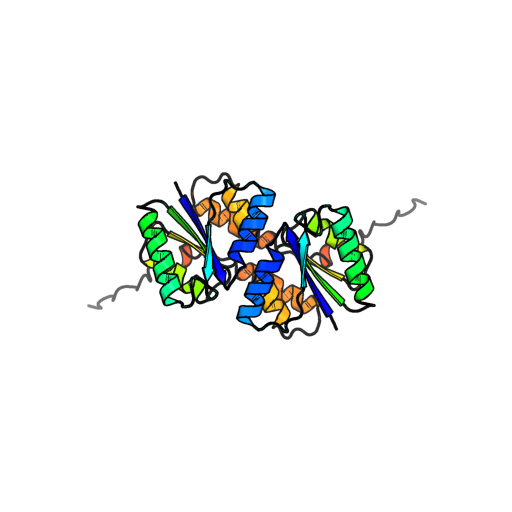N . ALA A 1 119 ? -5.445 -1.88 12.156 1 98.81 119 ALA A N 1
ATOM 903 C CA . ALA A 1 119 ? -6.203 -2.607 11.141 1 98.81 119 ALA A CA 1
ATOM 904 C C . ALA A 1 119 ? -5.336 -2.902 9.922 1 98.81 119 ALA A C 1
ATOM 906 O O . ALA A 1 119 ? -5.418 -3.986 9.344 1 98.81 119 ALA A O 1
ATOM 907 N N . ALA A 1 120 ? -4.531 -1.904 9.516 1 98.94 120 ALA A N 1
ATOM 908 C CA . ALA A 1 120 ? -3.648 -2.057 8.359 1 98.94 120 ALA A CA 1
ATOM 909 C C . ALA A 1 120 ? -2.643 -3.182 8.586 1 98.94 120 ALA A C 1
ATOM 911 O O . ALA A 1 120 ? -2.432 -4.02 7.703 1 98.94 120 ALA A O 1
ATOM 912 N N . ARG A 1 121 ? -2.031 -3.219 9.773 1 98.94 121 ARG A N 1
ATOM 913 C CA . ARG A 1 121 ? -1.078 -4.277 10.094 1 98.94 121 ARG A CA 1
ATOM 914 C C . ARG A 1 121 ? -1.753 -5.645 10.07 1 98.94 121 ARG A C 1
ATOM 916 O O . ARG A 1 121 ? -1.207 -6.605 9.516 1 98.94 121 ARG A O 1
ATOM 923 N N . GLU A 1 122 ? -2.939 -5.695 10.562 1 98.75 122 GLU A N 1
ATOM 924 C CA . GLU A 1 122 ? -3.678 -6.953 10.617 1 98.75 122 GLU A CA 1
ATOM 925 C C . GLU A 1 122 ? -4.094 -7.41 9.219 1 98.75 122 GLU A C 1
ATOM 927 O O . GLU A 1 122 ? -4.359 -8.594 9 1 98.75 122 GLU A O 1
ATOM 932 N N . SER A 1 123 ? -4.145 -6.523 8.336 1 98.88 123 SER A N 1
ATOM 933 C CA . SER A 1 123 ? -4.629 -6.828 6.996 1 98.88 123 SER A CA 1
ATOM 934 C C . SER A 1 123 ? -3.541 -7.473 6.145 1 98.88 123 SER A C 1
ATOM 936 O O . SER A 1 123 ? -3.822 -8.016 5.074 1 98.88 123 SER A O 1
ATOM 938 N N . ILE A 1 124 ? -2.266 -7.375 6.555 1 98.94 124 ILE A N 1
ATOM 939 C CA . ILE A 1 124 ? -1.15 -7.969 5.824 1 98.94 124 ILE A CA 1
ATOM 940 C C . ILE A 1 124 ? -0.993 -9.43 6.227 1 98.94 124 ILE A C 1
ATOM 942 O O . ILE A 1 124 ? -0.461 -9.734 7.297 1 98.94 124 ILE A O 1
ATOM 946 N N . VAL A 1 125 ? -1.482 -10.344 5.352 1 98.88 125 VAL A N 1
ATOM 947 C CA . VAL A 1 125 ? -1.614 -11.742 5.754 1 98.88 125 VAL A CA 1
ATOM 948 C C . VAL A 1 125 ? -1.102 -12.656 4.637 1 98.88 125 VAL A C 1
ATOM 950 O O . VAL A 1 125 ? -1.473 -12.484 3.475 1 98.88 125 VAL A O 1
ATOM 953 N N . PHE A 1 126 ? -0.204 -13.547 4.992 1 98.88 126 PHE A N 1
ATOM 954 C CA . PHE A 1 126 ? 0.131 -14.688 4.141 1 98.88 126 PHE A CA 1
ATOM 955 C C . PHE A 1 126 ? -0.962 -15.742 4.199 1 98.88 126 PHE A C 1
ATOM 957 O O . PHE A 1 126 ? -1.19 -16.359 5.246 1 98.88 126 PHE A O 1
ATOM 964 N N . ILE A 1 127 ? -1.615 -16.094 3.045 1 98.69 127 ILE A N 1
ATOM 965 C CA . ILE A 1 127 ? -2.889 -16.812 3.031 1 98.69 127 ILE A CA 1
ATOM 966 C C . ILE A 1 127 ? -2.637 -18.312 3.096 1 98.69 127 ILE A C 1
ATOM 968 O O . ILE A 1 127 ? -3.42 -19.062 3.693 1 98.69 127 ILE A O 1
ATOM 972 N N . ASN A 1 128 ? -1.569 -18.766 2.531 1 98 128 ASN A N 1
ATOM 973 C CA . ASN A 1 128 ? -1.35 -20.188 2.291 1 98 128 ASN A CA 1
ATOM 974 C C . ASN A 1 128 ? -1.437 -21 3.584 1 98 128 ASN A C 1
ATOM 976 O O . ASN A 1 128 ? -2.135 -22.016 3.643 1 98 128 ASN A O 1
ATOM 980 N N . PRO A 1 129 ? -0.781 -20.531 4.672 1 96.44 129 PRO A N 1
ATOM 981 C CA . PRO A 1 129 ? -0.837 -21.328 5.902 1 96.44 129 PRO A CA 1
ATOM 982 C C . PRO A 1 129 ? -2.246 -21.422 6.484 1 96.44 129 PRO A C 1
ATOM 984 O O . PRO A 1 129 ? -2.514 -22.266 7.336 1 96.44 129 PRO A O 1
ATOM 987 N N . LEU A 1 130 ? -3.125 -20.609 6.039 1 95.06 130 LEU A N 1
ATOM 988 C CA . LEU A 1 130 ? -4.465 -20.547 6.617 1 95.06 130 LEU A CA 1
ATOM 989 C C . LEU A 1 130 ? -5.402 -21.531 5.918 1 95.06 130 LEU A C 1
ATOM 991 O O . LEU A 1 130 ? -6.488 -21.828 6.426 1 95.06 130 LEU A O 1
ATOM 995 N N . ILE A 1 131 ? -5.18 -21.875 4.762 1 89.38 131 ILE A N 1
AT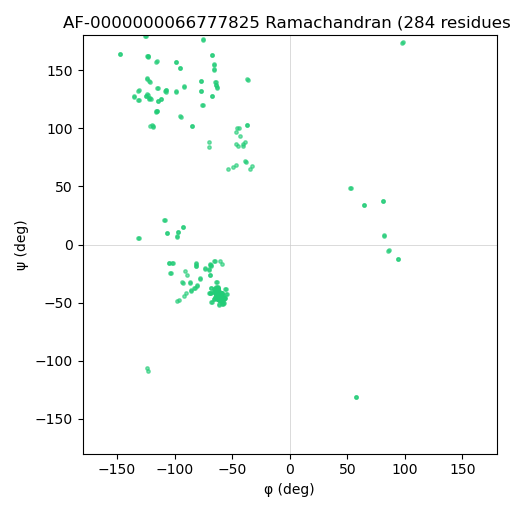OM 996 C CA . ILE A 1 131 ? -6.043 -22.781 4.004 1 89.38 131 ILE A CA 1
ATOM 997 C C . ILE A 1 131 ? -5.59 -24.219 4.203 1 89.38 131 ILE A C 1
ATOM 999 O O . ILE A 1 131 ? -6.379 -25.156 4.047 1 89.38 131 ILE A O 1
ATOM 1003 N N . THR A 1 132 ? -4.266 -24.703 4.219 1 67.94 132 THR A N 1
ATOM 1004 C CA . THR A 1 132 ? -3.754 -26.062 4.301 1 67.94 132 THR A CA 1
ATOM 1005 C C . THR A 1 132 ? -4.207 -26.734 5.594 1 67.94 132 THR A C 1
ATOM 1007 O O . THR A 1 132 ? -3.99 -27.938 5.785 1 67.94 132 THR A O 1
ATOM 1010 N N . GLN A 1 133 ? -4.703 -26.141 6.578 1 57.09 133 GLN A N 1
ATOM 1011 C CA . GLN A 1 133 ? -4.945 -27.016 7.727 1 57.09 133 GLN A CA 1
ATOM 1012 C C . GLN A 1 133 ? -6.086 -27.984 7.449 1 57.09 133 GLN A C 1
ATOM 1014 O O . GLN A 1 133 ? -7.203 -27.562 7.129 1 57.09 133 GLN A O 1
ATOM 1019 N N . PRO A 1 134 ? -5.836 -29.094 6.898 1 53.06 134 PRO A N 1
ATOM 1020 C CA . PRO A 1 134 ? -6.848 -30.156 6.863 1 53.06 134 PRO A CA 1
ATOM 1021 C C . PRO A 1 134 ? -7.68 -30.219 8.148 1 53.06 134 PRO A C 1
ATOM 1023 O O . PRO A 1 134 ? -7.168 -29.922 9.227 1 53.06 134 PRO A O 1
ATOM 1026 N N . SER A 1 135 ? -8.852 -29.703 8.031 1 46.25 135 SER A N 1
ATOM 1027 C CA . SER A 1 135 ? -9.773 -30 9.125 1 46.25 135 SER A CA 1
ATOM 1028 C C . SER A 1 135 ? -9.609 -31.422 9.633 1 46.25 135 SER A C 1
ATOM 1030 O O . SER A 1 135 ? -9.789 -32.375 8.883 1 46.25 135 SER A O 1
ATOM 1032 N N . SER A 1 136 ? -8.539 -31.766 10.305 1 45.81 136 SER A N 1
ATOM 1033 C CA . SER A 1 136 ? -8.555 -33.031 11.016 1 45.81 136 SER A CA 1
ATOM 1034 C C . SER A 1 136 ? -9.938 -33.344 11.578 1 45.81 136 SER A C 1
ATOM 1036 O O . SER A 1 136 ? -10.367 -32.719 12.547 1 45.81 136 SER A O 1
ATOM 1038 N N . ASP A 1 137 ? -10.828 -33.531 10.758 1 44.25 137 ASP A N 1
ATOM 1039 C CA . ASP A 1 137 ? -12.047 -34.156 11.281 1 44.25 137 ASP A CA 1
ATOM 1040 C C . ASP A 1 137 ? -11.719 -35.344 12.164 1 44.25 137 ASP A C 1
ATOM 1042 O O . ASP A 1 137 ? -11.016 -36.281 11.742 1 44.25 137 ASP A O 1
ATOM 1046 N N . PRO A 1 138 ? -11.703 -35.312 13.555 1 48.28 138 PRO A N 1
ATOM 1047 C CA . PRO A 1 138 ? -11.617 -36.469 14.469 1 48.28 138 PRO A CA 1
ATOM 1048 C C . PRO A 1 138 ? -12.516 -37.625 14.055 1 48.28 138 PRO A C 1
ATOM 1050 O O . PRO A 1 138 ? -13.703 -37.406 13.789 1 48.28 138 PRO A O 1
ATOM 1053 N N . GLN A 1 139 ? -12.109 -38.625 13.305 1 42.34 139 GLN A N 1
ATOM 1054 C CA . GLN A 1 139 ? -12.773 -39.875 13.008 1 42.34 139 GLN A CA 1
ATOM 1055 C C . GLN A 1 139 ? -13.547 -40.406 14.219 1 42.34 139 GLN A C 1
ATOM 1057 O O . GLN A 1 139 ? -13.109 -40.219 15.359 1 42.34 139 GLN A O 1
ATOM 1062 N N . GLY A 1 140 ? -14.758 -41 13.969 1 41.75 140 GLY A N 1
ATOM 1063 C CA . GLY A 1 140 ? -15.906 -41.75 14.469 1 41.75 140 GLY A CA 1
ATOM 1064 C C . GLY A 1 140 ? -15.516 -42.969 15.273 1 41.75 140 GLY A C 1
ATOM 1065 O O . GLY A 1 140 ? -15.031 -43.938 14.711 1 41.75 140 GLY A O 1
ATOM 1066 N N . GLU A 1 141 ? -14.898 -42.812 16.438 1 42.38 141 GLU A N 1
ATOM 1067 C CA . GLU A 1 141 ? -14.789 -43.938 17.328 1 42.38 141 GLU A CA 1
ATOM 1068 C C . GLU A 1 141 ? -16.094 -44.75 17.359 1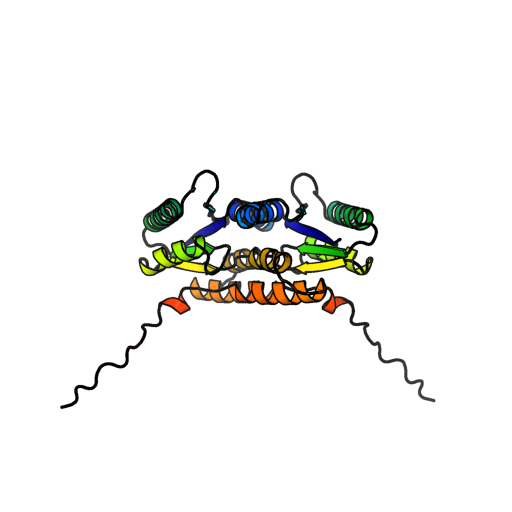 42.38 141 GLU A C 1
ATOM 1070 O O . GLU A 1 141 ? -17.141 -44.219 17.719 1 42.38 141 GLU A O 1
ATOM 1075 N N . SER A 1 142 ? -16.281 -45.688 16.406 1 39.34 142 SER A N 1
ATOM 1076 C CA . SER A 1 142 ? -17.234 -46.781 16.469 1 39.34 142 SER A CA 1
ATOM 1077 C C . SER A 1 142 ? -17.219 -47.469 17.828 1 39.34 142 SER A C 1
ATOM 1079 O O . SER A 1 142 ? -16.172 -47.969 18.266 1 39.34 142 SER A O 1
ATOM 1081 N N . HIS A 1 143 ? -17.953 -46.938 18.766 1 38.34 143 HIS A N 1
ATOM 1082 C CA . HIS A 1 143 ? -18.297 -47.719 19.938 1 38.34 143 HIS A CA 1
ATOM 1083 C C . HIS A 1 143 ? -18.781 -49.094 19.562 1 38.34 143 HIS A C 1
ATOM 1085 O O . HIS A 1 143 ? -19.781 -49.25 18.875 1 38.34 143 HIS A O 1
ATOM 1091 N N . ASP A 1 144 ? -17.875 -50.062 19.391 1 28.98 144 ASP A N 1
ATOM 1092 C CA . ASP A 1 144 ? -18.312 -51.406 19.781 1 28.98 144 ASP A CA 1
ATOM 1093 C C . ASP A 1 144 ? -18.719 -51.469 21.25 1 28.98 144 ASP A C 1
ATOM 1095 O O . ASP A 1 144 ? -18.109 -50.781 22.078 1 28.98 144 ASP A O 1
ATOM 1099 N N . MET B 1 1 ? 12.148 -20.297 -11.789 1 88.19 1 MET B N 1
ATOM 1100 C CA . MET B 1 1 ? 11.656 -18.953 -12.078 1 88.19 1 MET B CA 1
ATOM 1101 C C . MET B 1 1 ? 10.328 -18.703 -11.391 1 88.19 1 MET B C 1
ATOM 1103 O O . MET B 1 1 ? 9.602 -19.641 -11.062 1 88.19 1 MET B O 1
ATOM 1107 N N . LYS B 1 2 ? 10.062 -17.453 -10.859 1 96.06 2 LYS B N 1
ATOM 1108 C CA . LYS B 1 2 ? 8.789 -17.141 -10.219 1 96.06 2 LYS B CA 1
ATOM 1109 C C . LYS B 1 2 ? 8.102 -15.969 -10.914 1 96.06 2 LYS B C 1
ATOM 1111 O O . LYS B 1 2 ? 8.766 -15.039 -11.391 1 96.06 2 LYS B O 1
ATOM 1116 N N . HIS B 1 3 ? 6.816 -16.078 -11.055 1 98.25 3 HIS B N 1
ATOM 1117 C CA . HIS B 1 3 ? 5.984 -14.984 -11.562 1 98.25 3 HIS B CA 1
ATOM 1118 C C . HIS B 1 3 ? 5.316 -14.227 -10.422 1 98.25 3 HIS B C 1
ATOM 1120 O O . HIS B 1 3 ? 4.781 -14.828 -9.492 1 98.25 3 HIS B O 1
ATOM 1126 N N . ILE B 1 4 ? 5.426 -12.93 -10.484 1 98.75 4 ILE B N 1
ATOM 1127 C CA . ILE B 1 4 ? 4.926 -12.102 -9.398 1 98.75 4 ILE B CA 1
ATOM 1128 C C . ILE B 1 4 ? 3.863 -11.133 -9.922 1 98.75 4 ILE B C 1
ATOM 1130 O O . ILE B 1 4 ? 4.113 -10.391 -10.875 1 98.75 4 ILE B O 1
ATOM 1134 N N . TYR B 1 5 ? 2.693 -11.172 -9.297 1 98.75 5 TYR B N 1
ATOM 1135 C CA . TYR B 1 5 ? 1.582 -10.312 -9.688 1 98.75 5 TYR B CA 1
ATOM 1136 C C . TYR B 1 5 ? 1.092 -9.484 -8.5 1 98.75 5 TYR B C 1
ATOM 1138 O O . TYR B 1 5 ? 1.073 -9.969 -7.367 1 98.75 5 TYR B O 1
ATOM 1146 N N . VAL B 1 6 ? 0.714 -8.281 -8.734 1 98.88 6 VAL B N 1
ATOM 1147 C CA . VAL B 1 6 ? 0.001 -7.43 -7.785 1 98.88 6 VAL B CA 1
ATOM 1148 C C . VAL B 1 6 ? -1.395 -7.117 -8.32 1 98.88 6 VAL B C 1
ATOM 1150 O O . VAL B 1 6 ? -1.537 -6.473 -9.359 1 98.88 6 VAL B O 1
ATOM 1153 N N . ALA B 1 7 ? -2.398 -7.594 -7.617 1 98.69 7 ALA B N 1
ATOM 1154 C CA . ALA B 1 7 ? -3.781 -7.395 -8.047 1 98.69 7 ALA B CA 1
ATOM 1155 C C . ALA B 1 7 ? -4.492 -6.391 -7.145 1 98.69 7 ALA B C 1
ATOM 1157 O O . ALA B 1 7 ? -4.422 -6.484 -5.918 1 98.69 7 ALA B O 1
ATOM 1158 N N . SER B 1 8 ? -5.145 -5.461 -7.695 1 98.5 8 SER B N 1
ATOM 1159 C CA . SER B 1 8 ? -5.84 -4.438 -6.922 1 98.5 8 SER B CA 1
ATOM 1160 C C . SER B 1 8 ? -7.105 -3.969 -7.637 1 98.5 8 SER B C 1
ATOM 1162 O O . SER B 1 8 ? -7.277 -4.223 -8.828 1 98.5 8 SER B O 1
ATOM 1164 N N . HIS B 1 9 ? -7.973 -3.297 -6.883 1 98.25 9 HIS B N 1
ATOM 1165 C CA . HIS B 1 9 ? -8.977 -2.445 -7.508 1 98.25 9 HIS B CA 1
ATOM 1166 C C . HIS B 1 9 ? -8.328 -1.302 -8.281 1 98.25 9 HIS B C 1
ATOM 1168 O O . HIS B 1 9 ? -7.359 -0.7 -7.809 1 98.25 9 HIS B O 1
ATOM 1174 N N . GLY B 1 10 ? -8.758 -1.043 -9.438 1 97.5 10 GLY B N 1
ATOM 1175 C CA . GLY B 1 10 ? -8.32 0.127 -10.188 1 97.5 10 GLY B CA 1
ATOM 1176 C C . GLY B 1 10 ? -6.82 0.171 -10.398 1 97.5 10 GLY B C 1
ATOM 1177 O O . GLY B 1 10 ? -6.219 -0.815 -10.828 1 97.5 10 GLY B O 1
ATOM 1178 N N . HIS B 1 11 ? -6.199 1.351 -10.094 1 97.62 11 HIS B N 1
ATOM 1179 C CA . HIS B 1 11 ? -4.848 1.613 -10.57 1 97.62 11 HIS B CA 1
ATOM 1180 C C . HIS B 1 11 ? -3.832 1.512 -9.438 1 97.62 11 HIS B C 1
ATOM 1182 O O . HIS B 1 11 ? -2.66 1.853 -9.609 1 97.62 11 HIS B O 1
ATOM 1188 N N . PHE B 1 12 ? -4.246 1.029 -8.305 1 98.69 12 PHE B N 1
ATOM 1189 C CA . PHE B 1 12 ? -3.336 0.875 -7.18 1 98.69 12 PHE B CA 1
ATOM 1190 C C . PHE B 1 12 ? -2.143 0.006 -7.559 1 98.69 12 PHE B C 1
ATOM 1192 O O . PHE B 1 12 ? -0.992 0.389 -7.336 1 98.69 12 PHE B O 1
ATOM 1199 N N . ALA B 1 13 ? -2.398 -1.117 -8.211 1 98.62 13 ALA B N 1
ATOM 1200 C CA . ALA B 1 13 ? -1.346 -2.057 -8.586 1 98.62 13 ALA B CA 1
ATOM 1201 C C . ALA B 1 13 ? -0.36 -1.415 -9.555 1 98.62 13 ALA B C 1
ATOM 1203 O O . ALA B 1 13 ? 0.855 -1.498 -9.359 1 98.62 13 ALA B O 1
ATOM 1204 N N . ARG B 1 14 ? -0.877 -0.762 -10.555 1 98.06 14 ARG B N 1
ATOM 1205 C CA . ARG B 1 14 ? -0.025 -0.124 -11.547 1 98.06 14 ARG B CA 1
ATOM 1206 C C . ARG B 1 14 ? 0.815 0.984 -10.922 1 98.06 14 ARG B C 1
ATOM 1208 O O . ARG B 1 14 ? 2 1.123 -11.234 1 98.06 14 ARG B O 1
ATOM 1215 N N . GLY B 1 15 ? 0.182 1.793 -10.062 1 98.31 15 GLY B N 1
ATOM 1216 C CA . GLY B 1 15 ? 0.924 2.828 -9.359 1 98.31 15 GLY B CA 1
ATOM 1217 C C . GLY B 1 15 ? 2.029 2.279 -8.484 1 98.31 15 GLY B C 1
ATOM 1218 O O . GLY B 1 15 ? 3.141 2.811 -8.469 1 98.31 15 GLY B O 1
ATOM 1219 N N . LEU B 1 16 ? 1.719 1.248 -7.75 1 98.75 16 LEU B N 1
ATOM 1220 C CA . LEU B 1 16 ? 2.688 0.613 -6.867 1 98.75 16 LEU B CA 1
ATOM 1221 C C . LEU B 1 16 ? 3.879 0.078 -7.656 1 98.75 16 LEU B C 1
ATOM 1223 O O . LEU B 1 16 ? 5.027 0.259 -7.25 1 98.75 16 LEU B O 1
ATOM 1227 N N . VAL B 1 17 ? 3.662 -0.524 -8.789 1 98.62 17 VAL B N 1
ATOM 1228 C CA . VAL B 1 17 ? 4.715 -1.081 -9.625 1 98.62 17 VAL B CA 1
ATOM 1229 C C . VAL B 1 17 ? 5.559 0.048 -10.219 1 98.62 17 VAL B C 1
ATOM 1231 O O . VAL B 1 17 ? 6.777 -0.081 -10.344 1 98.62 17 VAL B O 1
ATOM 1234 N N . ASN B 1 18 ? 4.895 1.117 -10.562 1 98.25 18 ASN B N 1
ATOM 1235 C CA . ASN B 1 18 ? 5.629 2.293 -11.023 1 98.25 18 ASN B CA 1
ATOM 1236 C C . ASN B 1 18 ? 6.613 2.785 -9.961 1 98.25 18 ASN B C 1
ATOM 1238 O O . ASN B 1 18 ? 7.773 3.059 -10.273 1 98.25 18 ASN B O 1
ATOM 1242 N N . SER B 1 19 ? 6.164 2.924 -8.727 1 98.19 19 SER B N 1
ATOM 1243 C CA . SER B 1 19 ? 7.02 3.373 -7.629 1 98.19 19 SER B CA 1
ATOM 1244 C C . SER B 1 19 ? 8.164 2.396 -7.383 1 98.19 19 SER B C 1
ATOM 1246 O O . SER B 1 19 ? 9.297 2.809 -7.125 1 98.19 19 SER B O 1
ATOM 1248 N N . LEU B 1 20 ? 7.816 1.139 -7.465 1 98.38 20 LEU B N 1
ATOM 1249 C CA . LEU B 1 20 ? 8.836 0.106 -7.328 1 98.38 20 LEU B CA 1
ATOM 1250 C C . LEU B 1 20 ? 9.938 0.292 -8.359 1 98.38 20 LEU B C 1
ATOM 1252 O O . LEU B 1 20 ? 11.125 0.232 -8.031 1 98.38 20 LEU B O 1
ATOM 1256 N N . SER B 1 21 ? 9.594 0.532 -9.602 1 97.94 21 SER B N 1
ATOM 1257 C CA . SER B 1 21 ? 10.547 0.704 -10.688 1 97.94 21 SER B CA 1
ATOM 1258 C C . SER B 1 21 ? 11.438 1.922 -10.461 1 97.94 21 SER B C 1
ATOM 1260 O O . SER B 1 21 ? 12.617 1.912 -10.812 1 97.94 21 SER B O 1
ATOM 1262 N N . LEU B 1 22 ? 10.906 2.941 -9.922 1 96.56 22 LEU B N 1
ATOM 1263 C CA . LEU B 1 22 ? 11.688 4.133 -9.602 1 96.56 22 LEU B CA 1
ATOM 1264 C C . LEU B 1 22 ? 12.75 3.822 -8.555 1 96.56 22 LEU B C 1
ATOM 1266 O O . LEU B 1 22 ? 13.836 4.402 -8.578 1 96.56 22 LEU B O 1
ATOM 1270 N N . LEU B 1 23 ? 12.391 2.895 -7.699 1 97.06 23 LEU B N 1
ATOM 1271 C CA . LEU B 1 23 ? 13.266 2.631 -6.559 1 97.06 23 LEU B CA 1
ATOM 1272 C C . LEU B 1 23 ? 14.359 1.633 -6.93 1 97.06 23 LEU B C 1
ATOM 1274 O O . LEU B 1 23 ? 15.508 1.784 -6.52 1 97.06 23 LEU B O 1
ATOM 1278 N N . ILE B 1 24 ? 14.031 0.587 -7.73 1 97.5 24 ILE B N 1
ATOM 1279 C CA . ILE B 1 24 ? 15.016 -0.477 -7.879 1 97.5 24 ILE B CA 1
ATOM 1280 C C . ILE B 1 24 ? 15.195 -0.812 -9.359 1 97.5 24 ILE B C 1
ATOM 1282 O O . ILE B 1 24 ? 15.875 -1.784 -9.703 1 97.5 24 ILE B O 1
ATOM 1286 N N . GLY B 1 25 ? 14.578 -0.064 -10.242 1 96.56 25 GLY B N 1
ATOM 1287 C CA . GLY B 1 25 ? 14.688 -0.328 -11.672 1 96.56 25 GLY B CA 1
ATOM 1288 C C . GLY B 1 25 ? 13.516 -1.123 -12.219 1 96.56 25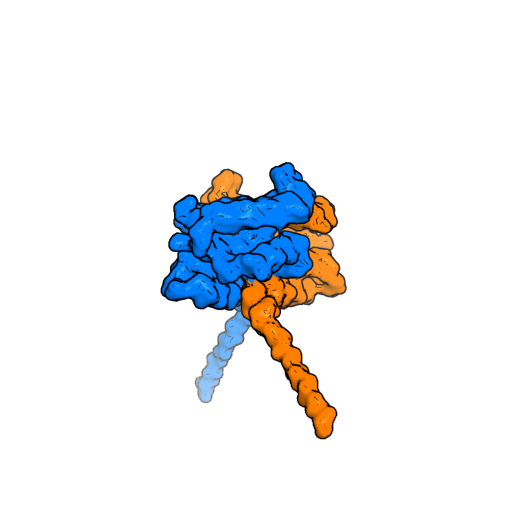 GLY B C 1
ATOM 1289 O O . GLY B 1 25 ? 12.664 -1.598 -11.461 1 96.56 25 GLY B O 1
ATOM 1290 N N . ASP B 1 26 ? 13.438 -1.299 -13.516 1 94.44 26 ASP B N 1
ATOM 1291 C CA . ASP B 1 26 ? 12.273 -1.849 -14.195 1 94.44 26 ASP B CA 1
ATOM 1292 C C . ASP B 1 26 ? 12.445 -3.34 -14.477 1 94.44 26 ASP B C 1
ATOM 1294 O O . ASP B 1 26 ? 11.547 -3.99 -15.008 1 94.44 26 ASP B O 1
ATOM 1298 N N . GLU B 1 27 ? 13.453 -4.004 -14 1 96 27 GLU B N 1
ATOM 1299 C CA . GLU B 1 27 ? 13.742 -5.395 -14.336 1 96 27 GLU B CA 1
ATOM 1300 C C . GLU B 1 27 ? 13.203 -6.344 -13.266 1 96 27 GLU B C 1
ATOM 1302 O O . GLU B 1 27 ? 13.422 -7.555 -13.336 1 96 27 GLU B O 1
ATOM 1307 N N . HIS B 1 28 ? 12.406 -5.832 -12.352 1 95.94 28 HIS B N 1
ATOM 1308 C CA . HIS B 1 28 ? 11.969 -6.629 -11.211 1 95.94 28 HIS B CA 1
ATOM 1309 C C . HIS B 1 28 ? 10.93 -7.668 -11.633 1 95.94 28 HIS B C 1
ATOM 1311 O O . HIS B 1 28 ? 10.68 -8.625 -10.898 1 95.94 28 HIS B O 1
ATOM 1317 N N . GLY B 1 29 ? 10.258 -7.508 -12.734 1 96.62 29 GLY B N 1
ATOM 1318 C CA . GLY B 1 29 ? 9.398 -8.539 -13.305 1 96.62 29 GLY B CA 1
ATOM 1319 C C . GLY B 1 29 ? 8.023 -8.586 -12.672 1 96.62 29 GLY B C 1
ATOM 1320 O O . GLY B 1 29 ? 7.238 -9.492 -12.945 1 96.62 29 GLY B O 1
ATOM 1321 N N . VAL B 1 30 ? 7.637 -7.645 -11.82 1 98.69 30 VAL B N 1
ATOM 1322 C CA . VAL B 1 30 ? 6.32 -7.609 -11.195 1 98.69 30 VAL B CA 1
ATOM 1323 C C . VAL B 1 30 ? 5.285 -7.098 -12.195 1 98.69 30 VAL B C 1
ATOM 1325 O O . VAL B 1 30 ? 5.508 -6.086 -12.867 1 98.69 30 VAL B O 1
ATOM 1328 N N . ILE B 1 31 ? 4.184 -7.785 -12.297 1 98.19 31 ILE B N 1
ATOM 1329 C CA . ILE B 1 31 ? 3.146 -7.426 -13.258 1 98.19 31 ILE B CA 1
ATOM 1330 C C . ILE B 1 31 ? 1.884 -6.996 -12.516 1 98.19 31 ILE B C 1
ATOM 1332 O O . ILE B 1 31 ? 1.357 -7.738 -11.688 1 98.19 31 ILE B O 1
ATOM 1336 N N . PRO B 1 32 ? 1.401 -5.805 -12.773 1 98.38 32 PRO B N 1
ATOM 1337 C CA . PRO B 1 32 ? 0.146 -5.367 -12.156 1 98.38 32 PRO B CA 1
ATOM 1338 C C . PRO B 1 32 ? -1.082 -5.98 -12.82 1 98.38 32 PRO B C 1
ATOM 1340 O O . PRO B 1 32 ? -1.102 -6.164 -14.047 1 98.38 32 PRO B O 1
ATOM 1343 N N . VAL B 1 33 ? -2.074 -6.348 -12.039 1 98.25 33 VAL B N 1
ATOM 1344 C CA . VAL B 1 33 ? -3.402 -6.777 -12.461 1 98.25 33 VAL B CA 1
ATOM 1345 C C . VAL B 1 33 ? -4.457 -5.828 -11.898 1 98.25 33 VAL B C 1
ATOM 1347 O O . VAL B 1 33 ? -4.824 -5.922 -10.727 1 98.25 33 VAL B O 1
ATOM 1350 N N . CYS B 1 34 ? -4.965 -4.922 -12.703 1 98.25 34 CYS B N 1
ATOM 1351 C CA . CYS B 1 34 ? -5.91 -3.895 -12.273 1 98.25 34 CYS B CA 1
ATOM 1352 C C . CYS B 1 34 ? -7.348 -4.336 -12.523 1 98.25 34 CYS B C 1
ATOM 1354 O O . CYS B 1 34 ? -7.797 -4.375 -13.672 1 98.25 34 CYS B O 1
ATOM 1356 N N . ALA B 1 35 ? -8.055 -4.602 -11.492 1 97.81 35 ALA B N 1
ATOM 1357 C CA . ALA B 1 35 ? -9.422 -5.105 -11.586 1 97.81 35 ALA B CA 1
ATOM 1358 C C . ALA B 1 35 ? -10.438 -3.971 -11.477 1 97.81 35 ALA B C 1
ATOM 1360 O O . ALA B 1 35 ? -10.172 -2.957 -10.828 1 97.81 35 ALA B O 1
ATOM 1361 N N . TYR B 1 36 ? -11.609 -4.129 -12.078 1 95.62 36 TYR B N 1
ATOM 1362 C CA . TYR B 1 36 ? -12.82 -3.312 -12.008 1 95.62 36 TYR B CA 1
ATOM 1363 C C . TYR B 1 36 ? -12.57 -1.928 -12.594 1 95.62 36 TYR B C 1
ATOM 1365 O O . TYR B 1 36 ? -13.023 -0.923 -12.047 1 95.62 36 TYR B O 1
ATOM 1373 N N . ASP B 1 37 ? -11.789 -1.885 -13.539 1 87.12 37 ASP B N 1
ATOM 1374 C CA . ASP B 1 37 ? -11.586 -0.66 -14.305 1 87.12 37 ASP B CA 1
ATOM 1375 C C . ASP B 1 37 ? -11.852 -0.892 -15.789 1 87.12 37 ASP B C 1
ATOM 1377 O O . ASP B 1 37 ? -12.969 -1.236 -16.188 1 87.12 37 ASP B O 1
ATOM 1381 N N . GLU B 1 38 ? -10.805 -0.946 -16.609 1 84.88 38 GLU B N 1
ATOM 1382 C CA . GLU B 1 38 ? -11.07 -0.993 -18.047 1 84.88 38 GLU B CA 1
ATOM 1383 C C . GLU B 1 38 ? -11.008 -2.426 -18.578 1 84.88 38 GLU B C 1
ATOM 1385 O O . GLU B 1 38 ? -11.977 -2.916 -19.156 1 84.88 38 GLU B O 1
ATOM 1390 N N . ASP B 1 39 ? -10.062 -3.215 -18.328 1 88.12 39 ASP B N 1
ATOM 1391 C CA . ASP B 1 39 ? -9.797 -4.496 -18.969 1 88.12 39 ASP B CA 1
ATOM 1392 C C . ASP B 1 39 ? -10.438 -5.648 -18.203 1 88.12 39 ASP B C 1
ATOM 1394 O O . ASP B 1 39 ? -10.859 -6.641 -18.797 1 88.12 39 ASP B O 1
ATOM 1398 N N . ILE B 1 40 ? -10.523 -5.555 -16.938 1 96.06 40 ILE B N 1
ATOM 1399 C CA . ILE B 1 40 ? -11.125 -6.543 -16.062 1 96.06 40 ILE B CA 1
ATOM 1400 C C . ILE B 1 40 ? -12.289 -5.91 -15.297 1 96.06 40 ILE B C 1
ATOM 1402 O O . ILE B 1 40 ? -12.086 -5.234 -14.289 1 96.06 40 ILE B O 1
ATOM 1406 N N . VAL B 1 41 ? -13.516 -6.211 -15.742 1 95.44 41 VAL B N 1
ATOM 1407 C CA . VAL B 1 41 ? -14.664 -5.434 -15.273 1 95.44 41 VAL B CA 1
ATOM 1408 C C . VAL B 1 41 ? -15.445 -6.242 -14.242 1 95.44 41 VAL B C 1
ATOM 1410 O O . VAL B 1 41 ? -16.188 -5.68 -13.43 1 95.44 41 VAL B O 1
ATOM 1413 N N . THR B 1 42 ? -15.312 -7.637 -14.328 1 96.62 42 THR B N 1
ATOM 1414 C CA . THR B 1 42 ? -16.078 -8.484 -13.414 1 96.62 42 THR B CA 1
ATOM 1415 C C . THR B 1 42 ? -15.141 -9.398 -12.625 1 96.62 42 THR B C 1
ATOM 1417 O O . THR B 1 42 ? -14 -9.625 -13.023 1 96.62 42 THR B O 1
ATOM 1420 N N . THR B 1 43 ? -15.688 -9.898 -11.562 1 96.94 43 THR B N 1
ATOM 1421 C CA . THR B 1 43 ? -14.945 -10.867 -10.758 1 96.94 43 THR B CA 1
ATOM 1422 C C . THR B 1 43 ? -14.641 -12.117 -11.578 1 96.94 43 THR B C 1
ATOM 1424 O O . THR B 1 43 ? -13.57 -12.711 -11.438 1 96.94 43 THR B O 1
ATOM 1427 N N . GLU B 1 44 ? -15.555 -12.523 -12.383 1 96.19 44 GLU B N 1
ATOM 1428 C CA . GLU B 1 44 ? -15.359 -13.688 -13.242 1 96.19 44 GLU B CA 1
ATOM 1429 C C . GLU B 1 44 ? -14.18 -13.477 -14.188 1 96.19 44 GLU B C 1
ATOM 1431 O O . GLU B 1 44 ? -13.352 -14.367 -14.375 1 96.19 44 GLU B O 1
ATOM 1436 N N . GLN B 1 45 ? -14.125 -12.328 -14.742 1 97.44 45 GLN B N 1
ATOM 1437 C CA . GLN B 1 45 ? -13.016 -12 -15.633 1 97.44 45 GLN B CA 1
ATOM 1438 C C . GLN B 1 45 ? -11.695 -11.992 -14.883 1 97.44 45 GLN B C 1
ATOM 1440 O O . GLN B 1 45 ? -10.664 -12.414 -15.414 1 97.44 45 GLN B O 1
ATOM 1445 N N . LEU B 1 46 ? -11.766 -11.453 -13.672 1 98.06 46 LEU B N 1
ATOM 1446 C CA . LEU B 1 46 ? -10.562 -11.461 -12.844 1 98.06 46 LEU B CA 1
ATOM 1447 C C . LEU B 1 46 ? -10.078 -12.891 -12.602 1 98.06 46 LEU B C 1
ATOM 1449 O O . LEU B 1 46 ? -8.898 -13.188 -12.781 1 98.06 46 LEU B O 1
ATOM 1453 N N . GLU B 1 47 ? -10.961 -13.766 -12.211 1 97 47 GLU B N 1
ATOM 1454 C CA . GLU B 1 47 ? -10.602 -15.156 -11.945 1 97 47 GLU B CA 1
ATOM 1455 C C . GLU B 1 47 ? -10.023 -15.82 -13.195 1 97 47 GLU B C 1
ATOM 1457 O O . GLU B 1 47 ? -9.039 -16.547 -13.117 1 97 47 GLU B O 1
ATOM 1462 N N . GLN B 1 48 ? -10.648 -15.555 -14.312 1 96.88 48 GLN B N 1
ATOM 1463 C CA . GLN B 1 48 ? -10.164 -16.109 -15.578 1 96.88 48 GLN B CA 1
ATOM 1464 C C . GLN B 1 48 ? -8.766 -15.578 -15.906 1 96.88 48 GLN B C 1
ATOM 1466 O O . GLN B 1 48 ? -7.914 -16.328 -16.375 1 96.88 48 GLN B O 1
ATOM 1471 N N . THR B 1 49 ? -8.633 -14.328 -15.68 1 97.75 49 THR B N 1
ATOM 1472 C CA . THR B 1 49 ? -7.332 -13.711 -15.93 1 97.75 49 THR B CA 1
ATOM 1473 C C . THR B 1 49 ? -6.254 -14.352 -15.062 1 97.75 49 THR B C 1
ATOM 1475 O O . THR B 1 49 ? -5.191 -14.734 -15.555 1 97.75 49 THR B O 1
ATOM 1478 N N . LEU B 1 50 ? -6.523 -14.516 -13.773 1 98.06 50 LEU B N 1
ATOM 1479 C CA . LEU B 1 50 ? -5.562 -15.125 -12.859 1 98.06 50 LEU B CA 1
ATOM 1480 C C . LEU B 1 50 ? -5.27 -16.562 -13.258 1 98.06 50 LEU B C 1
ATOM 1482 O O . LEU B 1 50 ? -4.113 -17 -13.258 1 98.06 50 LEU B O 1
ATOM 1486 N N . GLU B 1 51 ? -6.309 -17.312 -13.633 1 97.38 51 GLU B N 1
ATOM 1487 C CA . GLU B 1 51 ? -6.133 -18.688 -14.078 1 97.38 51 GLU B CA 1
ATOM 1488 C C . GLU B 1 51 ? -5.23 -18.766 -15.312 1 97.38 51 GLU B C 1
ATOM 1490 O O . GLU B 1 51 ? -4.336 -19.609 -15.383 1 97.38 51 GLU B O 1
ATOM 1495 N N . HIS B 1 52 ? -5.492 -17.875 -16.203 1 97.56 52 HIS B N 1
ATOM 1496 C CA . HIS B 1 52 ? -4.691 -17.828 -17.422 1 97.56 52 HIS B CA 1
ATOM 1497 C C . HIS B 1 52 ? -3.225 -17.562 -17.109 1 97.56 52 HIS B C 1
ATOM 1499 O O . HIS B 1 52 ? -2.338 -18.188 -17.688 1 97.56 52 HIS B O 1
ATOM 1505 N N . LEU B 1 53 ? -2.975 -16.656 -16.25 1 97.5 53 LEU B N 1
ATOM 1506 C CA . LEU B 1 53 ? -1.61 -16.312 -15.867 1 97.5 53 LEU B CA 1
ATOM 1507 C C . LEU B 1 53 ? -0.91 -17.5 -15.219 1 97.5 53 LEU B C 1
ATOM 1509 O O . LEU B 1 53 ? 0.276 -17.734 -15.453 1 97.5 53 LEU B O 1
ATOM 1513 N N . ILE B 1 54 ? -1.62 -18.266 -14.406 1 96.56 54 ILE B N 1
ATOM 1514 C CA . ILE B 1 54 ? -1.05 -19.406 -13.711 1 96.56 54 ILE B CA 1
ATOM 1515 C C . ILE B 1 54 ? -0.719 -20.516 -14.711 1 96.56 54 ILE B C 1
ATOM 1517 O O . ILE B 1 54 ? 0.338 -21.141 -14.625 1 96.56 54 ILE B O 1
ATOM 1521 N N . VAL B 1 55 ? -1.624 -20.719 -15.641 1 95.69 55 VAL B N 1
ATOM 1522 C CA . VAL B 1 55 ? -1.401 -21.734 -16.672 1 95.69 55 VAL B CA 1
ATOM 1523 C C . VAL B 1 55 ? -0.169 -21.359 -17.5 1 95.69 55 VAL B C 1
ATOM 1525 O O . VAL B 1 55 ? 0.649 -22.234 -17.812 1 95.69 55 VAL B O 1
ATOM 1528 N N . GLN B 1 56 ? 0.005 -20.141 -17.75 1 96.5 56 GLN B N 1
ATOM 1529 C CA . GLN B 1 56 ? 1.135 -19.656 -18.547 1 96.5 56 GLN B CA 1
ATOM 1530 C C . GLN B 1 56 ? 2.447 -19.828 -17.781 1 96.5 56 GLN B C 1
ATOM 1532 O O . GLN B 1 56 ? 3.51 -19.969 -18.391 1 96.5 56 GLN B O 1
ATOM 1537 N N . ALA B 1 57 ? 2.344 -19.828 -16.484 1 96.19 57 ALA B N 1
ATOM 1538 C CA . ALA B 1 57 ? 3.539 -19.984 -15.648 1 96.19 57 ALA B CA 1
ATOM 1539 C C . ALA B 1 57 ? 4.109 -21.391 -15.781 1 96.19 57 ALA B C 1
ATOM 1541 O O . ALA B 1 57 ? 5.25 -21.641 -15.383 1 96.19 57 ALA B O 1
ATOM 1542 N N . ASN B 1 58 ? 3.344 -22.344 -16.266 1 94.69 58 ASN B N 1
ATOM 1543 C CA . ASN B 1 58 ? 3.791 -23.688 -16.656 1 94.69 58 ASN B CA 1
ATOM 1544 C C . ASN B 1 58 ? 4.559 -24.359 -15.523 1 94.69 58 ASN B C 1
ATOM 1546 O O . ASN B 1 58 ? 5.684 -24.828 -15.719 1 94.69 58 ASN B O 1
ATOM 1550 N N . GLY B 1 59 ? 4.004 -24.328 -14.336 1 94.56 59 GLY B N 1
ATOM 1551 C CA . GLY B 1 59 ? 4.555 -25.062 -13.211 1 94.56 59 GLY B CA 1
ATOM 1552 C C . GLY B 1 59 ? 5.488 -24.234 -12.352 1 94.56 59 GLY B C 1
ATOM 1553 O O . GLY B 1 59 ? 5.84 -24.625 -11.242 1 94.56 59 GLY B O 1
ATOM 1554 N N . ASP B 1 60 ? 5.906 -23.047 -12.852 1 97.75 60 ASP B N 1
ATOM 1555 C CA . ASP B 1 60 ? 6.707 -22.141 -12.047 1 97.75 60 ASP B CA 1
ATOM 1556 C C . ASP B 1 60 ? 5.906 -21.609 -10.859 1 97.75 60 ASP B C 1
ATOM 1558 O O . ASP B 1 60 ? 4.672 -21.609 -10.883 1 97.75 60 ASP B O 1
ATOM 1562 N N . GLU B 1 61 ? 6.562 -21.203 -9.773 1 98.25 61 GLU B N 1
ATOM 1563 C CA . GLU B 1 61 ? 5.887 -20.578 -8.641 1 98.25 61 GLU B CA 1
ATOM 1564 C C . GLU B 1 61 ? 5.266 -19.25 -9.039 1 98.25 61 GLU B C 1
ATOM 1566 O O . GLU B 1 61 ? 5.844 -18.5 -9.828 1 98.25 61 GLU B O 1
ATOM 1571 N N . VAL B 1 62 ? 4.074 -19.031 -8.516 1 98.62 62 VAL B N 1
ATOM 1572 C CA . VAL B 1 62 ? 3.352 -17.781 -8.734 1 98.62 62 VAL B CA 1
ATOM 1573 C C . VAL B 1 62 ? 3.033 -17.125 -7.391 1 98.62 62 VAL B C 1
ATOM 1575 O O . VAL B 1 62 ? 2.51 -17.781 -6.484 1 98.62 62 VAL B O 1
ATOM 1578 N N . VAL B 1 63 ? 3.428 -15.891 -7.254 1 98.88 63 VAL B N 1
ATOM 1579 C CA . VAL B 1 63 ? 3.066 -15.125 -6.07 1 98.88 63 VAL B CA 1
ATOM 1580 C C . VAL B 1 63 ? 2.102 -14 -6.453 1 98.88 63 VAL B C 1
ATOM 1582 O O . VAL B 1 63 ? 2.385 -13.219 -7.363 1 98.88 63 VAL B O 1
ATOM 1585 N N . ILE B 1 64 ? 0.95 -13.969 -5.773 1 98.94 64 ILE B N 1
ATOM 1586 C CA . ILE B 1 64 ? -0.059 -12.945 -6.004 1 98.94 64 ILE B CA 1
ATOM 1587 C C . ILE B 1 64 ? -0.234 -12.094 -4.746 1 98.94 64 ILE B C 1
ATOM 1589 O O . ILE B 1 64 ? -0.658 -12.602 -3.705 1 98.94 64 ILE B O 1
ATOM 1593 N N . PHE B 1 65 ? 0.117 -10.875 -4.863 1 98.94 65 PHE B N 1
ATOM 1594 C CA . PHE B 1 65 ? -0.197 -9.891 -3.834 1 98.94 65 PHE B CA 1
ATOM 1595 C C . PHE B 1 65 ? -1.523 -9.195 -4.133 1 98.94 65 PHE B C 1
ATOM 1597 O O . PHE B 1 65 ? -1.784 -8.805 -5.273 1 98.94 65 PHE B O 1
ATOM 1604 N N . THR B 1 66 ? -2.369 -9.016 -3.088 1 98.94 66 THR B N 1
ATOM 1605 C CA . THR B 1 66 ? -3.656 -8.367 -3.293 1 98.94 66 THR B CA 1
ATOM 1606 C C . THR B 1 66 ? -3.799 -7.156 -2.371 1 98.94 66 THR B C 1
ATOM 1608 O O . THR B 1 66 ? -3.098 -7.047 -1.364 1 98.94 66 THR B O 1
ATOM 1611 N N . ASP B 1 67 ? -4.738 -6.289 -2.713 1 98.75 67 ASP B N 1
ATOM 1612 C CA . ASP B 1 67 ? -4.824 -4.98 -2.066 1 98.75 67 ASP B CA 1
ATOM 1613 C C . ASP B 1 67 ? -5.57 -5.07 -0.738 1 98.75 67 ASP B C 1
ATOM 1615 O O . ASP B 1 67 ? -5.172 -4.449 0.248 1 98.75 67 ASP B O 1
ATOM 1619 N N . LEU B 1 68 ? -6.629 -5.918 -0.675 1 98.75 68 LEU B N 1
ATOM 1620 C CA . LEU B 1 68 ? -7.457 -5.992 0.522 1 98.75 68 LEU B CA 1
ATOM 1621 C C . LEU B 1 68 ? -7.668 -7.441 0.952 1 98.75 68 LEU B C 1
ATOM 1623 O O . LEU B 1 68 ? -8.016 -8.289 0.132 1 98.75 68 LEU B O 1
ATOM 1627 N N . LEU B 1 69 ? -7.473 -7.688 2.219 1 98.62 69 LEU B N 1
ATOM 1628 C CA . LEU B 1 69 ? -7.824 -8.992 2.773 1 98.62 69 LEU B CA 1
ATOM 1629 C C . LEU B 1 69 ? -9.336 -9.195 2.748 1 98.62 69 LEU B C 1
ATOM 1631 O O . LEU B 1 69 ? -10.094 -8.328 3.188 1 98.62 69 LEU B O 1
ATOM 1635 N N . GLY B 1 70 ? -9.766 -10.281 2.201 1 97.25 70 GLY B N 1
ATOM 1636 C CA . GLY B 1 70 ? -11.164 -10.656 2.279 1 97.25 70 GLY B CA 1
ATOM 1637 C C . GLY B 1 70 ? -12.016 -10.031 1.188 1 97.25 70 GLY B C 1
ATOM 1638 O O . GLY B 1 70 ? -13.219 -10.273 1.119 1 97.25 70 GLY B O 1
ATOM 1639 N N . GLY B 1 71 ? -11.445 -9.164 0.381 1 96.5 71 GLY B N 1
ATOM 1640 C CA . GLY B 1 71 ? -12.18 -8.602 -0.741 1 96.5 71 GLY B CA 1
ATOM 1641 C C . GLY B 1 71 ? -12.344 -9.578 -1.892 1 96.5 71 GLY B C 1
ATOM 1642 O O . GLY B 1 71 ? -11.758 -10.664 -1.883 1 96.5 71 GLY B O 1
ATOM 1643 N N . SER B 1 72 ? -13.078 -9.148 -2.926 1 97.12 72 SER B N 1
ATOM 1644 C CA . SER B 1 72 ? -13.344 -10.008 -4.078 1 97.12 72 SER B CA 1
ATOM 1645 C C . SER B 1 72 ? -12.055 -10.383 -4.797 1 97.12 72 SER B C 1
ATOM 1647 O O . SER B 1 72 ? -11.891 -11.523 -5.23 1 97.12 72 SER B O 1
ATOM 1649 N N . ILE B 1 73 ? -11.172 -9.492 -4.863 1 98.56 73 ILE B N 1
ATOM 1650 C CA . ILE B 1 73 ? -9.898 -9.734 -5.539 1 98.56 73 ILE B CA 1
ATOM 1651 C C . ILE B 1 73 ? -9.086 -10.766 -4.762 1 98.56 73 ILE B C 1
ATOM 1653 O O . ILE B 1 73 ? -8.586 -11.734 -5.336 1 98.56 73 ILE B O 1
ATOM 1657 N N . ASN B 1 74 ? -8.953 -10.578 -3.473 1 98.69 74 ASN B N 1
ATOM 1658 C CA . ASN B 1 74 ? -8.273 -11.555 -2.633 1 98.69 74 ASN B CA 1
ATOM 1659 C C . ASN B 1 74 ? -8.961 -12.922 -2.691 1 98.69 74 ASN B C 1
ATOM 1661 O O . ASN B 1 74 ? -8.297 -13.953 -2.803 1 98.69 74 ASN B O 1
ATOM 1665 N N . ASN B 1 75 ? -10.258 -12.93 -2.654 1 97.94 75 ASN B N 1
ATOM 1666 C CA . ASN B 1 75 ? -11.016 -14.172 -2.719 1 97.94 75 ASN B CA 1
ATOM 1667 C C . ASN B 1 75 ? -10.781 -14.906 -4.039 1 97.94 75 ASN B C 1
ATOM 1669 O O . ASN B 1 75 ? -10.695 -16.141 -4.066 1 97.94 75 ASN B O 1
ATOM 1673 N N . SER B 1 76 ? -10.695 -14.195 -5.117 1 98.31 76 SER B N 1
ATOM 1674 C CA . SER B 1 76 ? -10.391 -14.797 -6.41 1 98.31 76 SER B CA 1
ATOM 1675 C C . SER B 1 76 ? -9 -15.43 -6.414 1 98.31 76 SER B C 1
ATOM 1677 O O . SER B 1 76 ? -8.805 -16.516 -6.945 1 98.31 76 SER B O 1
ATOM 1679 N N . ALA B 1 77 ? -8.047 -14.727 -5.832 1 98.56 77 ALA B N 1
ATOM 1680 C CA . ALA B 1 77 ? -6.688 -15.266 -5.734 1 98.56 77 ALA B CA 1
ATOM 1681 C C . ALA B 1 77 ? -6.66 -16.531 -4.871 1 98.56 77 ALA B C 1
ATOM 1683 O O . ALA B 1 77 ? -5.961 -17.484 -5.195 1 98.56 77 ALA B O 1
ATOM 1684 N N . VAL B 1 78 ? -7.414 -16.531 -3.795 1 97.88 78 VAL B N 1
ATOM 1685 C CA . VAL B 1 78 ? -7.504 -17.672 -2.902 1 97.88 78 VAL B CA 1
ATOM 1686 C C . VAL B 1 78 ? -8.102 -18.859 -3.648 1 97.88 78 VAL B C 1
ATOM 1688 O O . VAL B 1 78 ? -7.633 -20 -3.508 1 97.88 78 VAL B O 1
ATOM 1691 N N . SER B 1 79 ? -9.172 -18.578 -4.414 1 96.94 79 SER B N 1
ATOM 1692 C CA . SER B 1 79 ? -9.797 -19.625 -5.207 1 96.94 79 SER B CA 1
ATOM 1693 C C . SER B 1 79 ? -8.781 -20.312 -6.121 1 96.94 79 SER B C 1
ATOM 1695 O O . SER B 1 79 ? -8.773 -21.531 -6.234 1 96.94 79 SER B O 1
ATOM 1697 N N . VAL B 1 80 ? -7.922 -19.516 -6.742 1 96 80 VAL B N 1
ATOM 1698 C CA . VAL B 1 80 ? -6.91 -20.062 -7.645 1 96 80 VAL B CA 1
ATOM 1699 C C . VAL B 1 80 ? -5.863 -20.828 -6.848 1 96 80 VAL B C 1
ATOM 1701 O O . VAL B 1 80 ? -5.422 -21.906 -7.27 1 96 80 VAL B O 1
ATOM 1704 N N . LEU B 1 81 ? -5.457 -20.312 -5.734 1 96.31 81 LEU B N 1
ATOM 1705 C CA . LEU B 1 81 ? -4.504 -20.969 -4.832 1 96.31 81 LEU B CA 1
ATOM 1706 C C . LEU B 1 81 ? -4.988 -22.359 -4.438 1 96.31 81 LEU B C 1
ATOM 1708 O O . LEU B 1 81 ? -4.188 -23.281 -4.312 1 96.31 81 LEU B O 1
ATOM 1712 N N . MET B 1 82 ? -6.281 -22.516 -4.223 1 95.19 82 MET B N 1
ATOM 1713 C CA . MET B 1 82 ? -6.859 -23.781 -3.787 1 95.19 82 MET B CA 1
ATOM 1714 C C . MET B 1 82 ? -6.773 -24.828 -4.895 1 95.19 82 MET B C 1
ATOM 1716 O O . MET B 1 82 ? -6.809 -26.031 -4.625 1 95.19 82 MET B O 1
ATOM 1720 N N . ARG B 1 83 ? -6.559 -24.438 -6.125 1 94.44 83 ARG B N 1
ATOM 1721 C CA . ARG B 1 83 ? -6.543 -25.344 -7.27 1 94.44 83 ARG B CA 1
ATOM 1722 C C . ARG B 1 83 ? -5.117 -25.594 -7.746 1 94.44 83 ARG B C 1
ATOM 1724 O O . ARG B 1 83 ? -4.875 -26.516 -8.523 1 94.44 83 ARG B O 1
ATOM 1731 N N . HIS B 1 84 ? -4.227 -24.719 -7.285 1 95.31 84 HIS B N 1
ATOM 1732 C CA . HIS B 1 84 ? -2.85 -24.797 -7.758 1 95.31 84 HIS B CA 1
ATOM 1733 C C . HIS B 1 84 ? -1.865 -24.766 -6.594 1 95.31 84 HIS B C 1
ATOM 1735 O O . HIS B 1 84 ? -1.766 -23.75 -5.898 1 95.31 84 HIS B O 1
ATOM 1741 N N . ARG B 1 85 ? -1.001 -25.688 -6.434 1 92.25 85 ARG B N 1
ATOM 1742 C CA . ARG B 1 85 ? -0.123 -25.828 -5.277 1 92.25 85 ARG B CA 1
ATOM 1743 C C . ARG B 1 85 ? 1.091 -24.906 -5.395 1 92.25 85 ARG B C 1
ATOM 1745 O O . ARG B 1 85 ? 1.801 -24.688 -4.414 1 92.25 85 ARG B O 1
ATOM 1752 N N . ASN B 1 86 ? 1.36 -24.453 -6.602 1 96.25 86 ASN B N 1
ATOM 1753 C CA . ASN B 1 86 ? 2.541 -23.625 -6.816 1 96.25 86 ASN B CA 1
ATOM 1754 C C . ASN B 1 86 ? 2.213 -22.141 -6.688 1 96.25 86 ASN B C 1
ATOM 1756 O O . ASN B 1 86 ? 3 -21.281 -7.098 1 96.25 86 ASN B O 1
ATOM 1760 N N . VAL B 1 87 ? 1.003 -21.812 -6.102 1 98 87 VAL B N 1
ATOM 1761 C CA . VAL B 1 87 ? 0.554 -20.422 -5.988 1 98 87 VAL B CA 1
ATOM 1762 C C . VAL B 1 87 ? 0.649 -19.969 -4.535 1 98 87 VAL B C 1
ATOM 1764 O O . VAL B 1 87 ? 0.264 -20.703 -3.619 1 98 87 VAL B O 1
ATOM 1767 N N . PHE B 1 88 ? 1.209 -18.797 -4.289 1 98.62 88 PHE B N 1
ATOM 1768 C CA . PHE B 1 88 ? 1.262 -18.109 -3.006 1 98.62 88 PHE B CA 1
ATOM 1769 C C . PHE B 1 88 ? 0.467 -16.812 -3.057 1 98.62 88 PHE B C 1
ATOM 1771 O O . PHE B 1 88 ? 0.554 -16.062 -4.031 1 98.62 88 PHE B O 1
ATOM 1778 N N . VAL B 1 89 ? -0.344 -16.578 -2.004 1 98.81 89 VAL B N 1
ATOM 1779 C CA . VAL B 1 89 ? -1.183 -15.391 -1.97 1 98.81 89 VAL B CA 1
ATOM 1780 C C . VAL B 1 89 ? -0.907 -14.602 -0.692 1 98.81 89 VAL B C 1
ATOM 1782 O O . VAL B 1 89 ? -0.886 -15.164 0.403 1 98.81 89 VAL B O 1
ATOM 1785 N N . VAL B 1 90 ? -0.626 -13.336 -0.843 1 98.94 90 VAL B N 1
ATOM 1786 C CA . VAL B 1 90 ? -0.438 -12.422 0.275 1 98.94 90 VAL B CA 1
ATOM 1787 C C . VAL B 1 90 ? -1.402 -11.242 0.146 1 98.94 90 VAL B C 1
ATOM 1789 O O . VAL B 1 90 ? -1.493 -10.617 -0.915 1 98.94 90 VAL B O 1
ATOM 1792 N N . ALA B 1 91 ? -2.162 -10.922 1.216 1 98.94 91 ALA B N 1
ATOM 1793 C CA . ALA B 1 91 ? -3.125 -9.828 1.209 1 98.94 91 ALA B CA 1
ATOM 1794 C C . ALA B 1 91 ? -2.533 -8.578 1.855 1 98.94 91 ALA B C 1
ATOM 1796 O O . ALA B 1 91 ? -1.612 -8.664 2.67 1 98.94 91 ALA B O 1
ATOM 1797 N N . GLY B 1 92 ? -3.08 -7.402 1.521 1 98.88 92 GLY B N 1
ATOM 1798 C CA . GLY B 1 92 ? -2.799 -6.164 2.229 1 98.88 92 GLY B CA 1
ATOM 1799 C C . GLY B 1 92 ? -1.501 -5.508 1.797 1 98.88 92 GLY B C 1
ATOM 1800 O O . GLY B 1 92 ? -0.799 -4.91 2.615 1 98.88 92 GLY B O 1
ATOM 1801 N N . ILE B 1 93 ? -1.181 -5.551 0.594 1 98.94 93 ILE B N 1
ATOM 1802 C CA . ILE B 1 93 ? 0.129 -5.176 0.071 1 98.94 93 ILE B CA 1
ATOM 1803 C C . ILE B 1 93 ? 0.378 -3.689 0.321 1 98.94 93 ILE B C 1
ATOM 1805 O O . ILE B 1 93 ? -0.536 -2.869 0.2 1 98.94 93 ILE B O 1
ATOM 1809 N N . ASN B 1 94 ? 1.532 -3.324 0.732 1 98.88 94 ASN B N 1
ATOM 1810 C CA . ASN B 1 94 ? 2.127 -1.996 0.624 1 98.88 94 ASN B CA 1
ATOM 1811 C C . ASN B 1 94 ? 3.488 -2.047 -0.064 1 98.88 94 ASN B C 1
ATOM 1813 O O . ASN B 1 94 ? 3.904 -3.1 -0.55 1 98.88 94 ASN B O 1
ATOM 1817 N N . LEU B 1 95 ? 4.148 -0.904 -0.246 1 98.94 95 LEU B N 1
ATOM 1818 C CA . LEU B 1 95 ? 5.395 -0.842 -1 1 98.94 95 LEU B CA 1
ATOM 1819 C C . LEU B 1 95 ? 6.496 -1.625 -0.293 1 98.94 95 LEU B C 1
ATOM 1821 O O . LEU B 1 95 ? 7.277 -2.326 -0.939 1 98.94 95 LEU B O 1
ATOM 1825 N N . THR B 1 96 ? 6.598 -1.546 1.06 1 98.94 96 THR B N 1
ATOM 1826 C CA . THR B 1 96 ? 7.621 -2.252 1.821 1 98.94 96 THR B CA 1
ATOM 1827 C C . THR B 1 96 ? 7.523 -3.758 1.593 1 98.94 96 THR B C 1
ATOM 1829 O O . THR B 1 96 ? 8.547 -4.434 1.427 1 98.94 96 THR B O 1
ATOM 1832 N N . LEU B 1 97 ? 6.316 -4.293 1.559 1 98.94 97 LEU B N 1
ATOM 1833 C CA . LEU B 1 97 ? 6.113 -5.723 1.346 1 98.94 97 LEU B CA 1
ATOM 1834 C C . LEU B 1 97 ? 6.746 -6.172 0.033 1 98.94 97 LEU B C 1
ATOM 1836 O O . LEU B 1 97 ? 7.508 -7.141 0.006 1 98.94 97 LEU B O 1
ATOM 1840 N N . LEU B 1 98 ? 6.445 -5.477 -1.023 1 98.69 98 LEU B N 1
ATOM 1841 C CA . LEU B 1 98 ? 6.945 -5.836 -2.346 1 98.69 98 LEU B CA 1
ATOM 1842 C C . LEU B 1 98 ? 8.461 -5.684 -2.414 1 98.69 98 LEU B C 1
ATOM 1844 O O . LEU B 1 98 ? 9.156 -6.57 -2.908 1 98.69 98 LEU B O 1
ATOM 1848 N N . LEU B 1 99 ? 9 -4.555 -1.92 1 98.75 99 LEU B N 1
ATOM 1849 C CA . LEU B 1 99 ? 10.438 -4.285 -1.923 1 98.75 99 LEU B CA 1
ATOM 1850 C C . LEU B 1 99 ? 11.195 -5.367 -1.166 1 98.75 99 LEU B C 1
ATOM 1852 O O . LEU B 1 99 ? 12.164 -5.93 -1.684 1 98.75 99 LEU B O 1
ATOM 1856 N N . GLU B 1 100 ? 10.727 -5.633 0.051 1 98.69 100 GLU B N 1
ATOM 1857 C CA . GLU B 1 100 ? 11.422 -6.605 0.89 1 98.69 100 GLU B CA 1
ATOM 1858 C C . GLU B 1 100 ? 11.352 -8.008 0.287 1 98.69 100 GLU B C 1
ATOM 1860 O O . GLU B 1 100 ? 12.312 -8.766 0.366 1 98.69 100 GLU B O 1
ATOM 1865 N N . PHE B 1 101 ? 10.219 -8.367 -0.304 1 98.81 101 PHE B N 1
ATOM 1866 C CA . PHE B 1 101 ? 10.086 -9.672 -0.951 1 98.81 101 PHE B CA 1
ATOM 1867 C C . PHE B 1 101 ? 11.102 -9.82 -2.074 1 98.81 101 PHE B C 1
ATOM 1869 O O . PHE B 1 101 ? 11.727 -10.875 -2.213 1 98.81 101 PHE B O 1
ATOM 1876 N N . LEU B 1 102 ? 11.297 -8.789 -2.854 1 98.31 102 LEU B N 1
ATOM 1877 C CA . LEU B 1 102 ? 12.133 -8.859 -4.047 1 98.31 102 LEU B CA 1
ATOM 1878 C C . LEU B 1 102 ? 13.609 -8.812 -3.682 1 98.31 102 LEU B C 1
ATOM 1880 O O . LEU B 1 102 ? 14.445 -9.391 -4.379 1 98.31 102 LEU B O 1
ATOM 1884 N N . LEU B 1 103 ? 13.93 -8.164 -2.576 1 97.69 103 LEU B N 1
ATOM 1885 C CA . LEU B 1 103 ? 15.328 -7.879 -2.299 1 97.69 103 LEU B CA 1
ATOM 1886 C C . LEU B 1 103 ? 15.891 -8.852 -1.264 1 97.69 103 LEU B C 1
ATOM 1888 O O . LEU B 1 103 ? 17.109 -8.961 -1.101 1 97.69 103 LEU B O 1
ATOM 1892 N N . CYS B 1 104 ? 14.977 -9.539 -0.561 1 95.88 104 CYS B N 1
ATOM 1893 C CA . CYS B 1 104 ? 15.477 -10.398 0.509 1 95.88 104 CYS B CA 1
ATOM 1894 C C . CYS B 1 104 ? 16.266 -11.57 -0.055 1 95.88 104 CYS B C 1
ATOM 1896 O O . CYS B 1 104 ? 16.219 -11.844 -1.256 1 95.88 104 CYS B O 1
ATOM 1898 N N . GLU B 1 105 ? 17.062 -12.219 0.804 1 94.62 105 GLU B N 1
ATOM 1899 C CA . GLU B 1 105 ? 17.953 -13.297 0.389 1 94.62 105 GLU B CA 1
ATOM 1900 C C . GLU B 1 105 ? 17.469 -14.648 0.901 1 94.62 105 GLU B C 1
ATOM 1902 O O . GLU B 1 105 ? 18.25 -15.594 1.042 1 94.62 105 GLU B O 1
ATOM 1907 N N . GLU B 1 106 ? 16.219 -14.664 1.20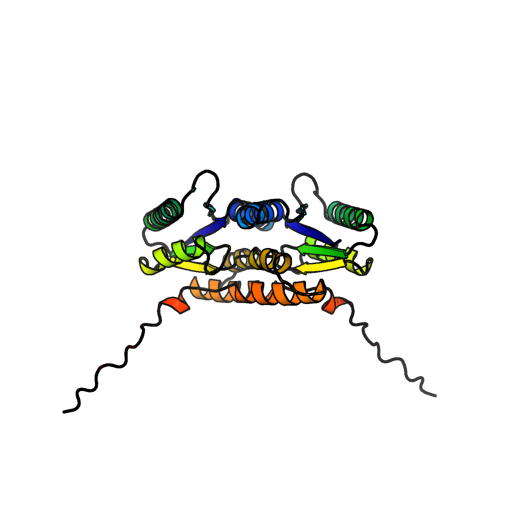7 1 92.69 106 GLU B N 1
ATOM 1908 C CA . GLU B 1 106 ? 15.672 -15.922 1.707 1 92.69 106 GLU B CA 1
ATOM 1909 C C . GLU B 1 106 ? 15.688 -17 0.625 1 92.69 106 GLU B C 1
ATOM 1911 O O . GLU B 1 106 ? 15.5 -16.703 -0.558 1 92.69 106 GLU B O 1
ATOM 1916 N N . ALA B 1 107 ? 15.797 -18.25 1.002 1 92.38 107 ALA B N 1
ATOM 1917 C CA . ALA B 1 107 ? 16.047 -19.359 0.084 1 92.38 107 ALA B CA 1
ATOM 1918 C C . ALA B 1 107 ? 14.75 -19.797 -0.601 1 92.38 107 ALA B C 1
ATOM 1920 O O . ALA B 1 107 ? 14.773 -20.281 -1.733 1 92.38 107 ALA B O 1
ATOM 1921 N N . THR B 1 108 ? 13.633 -19.734 0.109 1 97.56 108 THR B N 1
ATOM 1922 C CA . THR B 1 108 ? 12.367 -20.203 -0.449 1 97.56 108 THR B CA 1
ATOM 1923 C C . THR B 1 108 ? 11.383 -19.047 -0.583 1 97.56 108 THR B C 1
ATOM 1925 O O . THR B 1 108 ? 11.5 -18.031 0.114 1 97.56 108 THR B O 1
ATOM 1928 N N . THR B 1 109 ? 10.422 -19.219 -1.47 1 98.25 109 THR B N 1
ATOM 1929 C CA . THR B 1 109 ? 9.359 -18.234 -1.646 1 98.25 109 THR B CA 1
ATOM 1930 C C . THR B 1 109 ? 8.602 -18.016 -0.342 1 98.25 109 THR B C 1
ATOM 1932 O O . THR B 1 109 ? 8.32 -16.875 0.04 1 98.25 109 THR B O 1
ATOM 1935 N N . GLU B 1 110 ? 8.305 -19.078 0.327 1 97.81 110 GLU B N 1
ATOM 1936 C CA . GLU B 1 110 ? 7.574 -19 1.59 1 97.81 110 GLU B CA 1
ATOM 1937 C C . GLU B 1 110 ? 8.352 -18.203 2.629 1 97.81 110 GLU B C 1
ATOM 1939 O O . GLU B 1 110 ? 7.789 -17.312 3.283 1 97.81 110 GLU B O 1
ATOM 1944 N N . ALA B 1 111 ? 9.617 -18.5 2.777 1 98.56 111 ALA B N 1
ATOM 1945 C CA . ALA B 1 111 ? 10.453 -17.781 3.734 1 98.56 111 ALA B CA 1
ATOM 1946 C C . ALA B 1 111 ? 10.531 -16.297 3.379 1 98.56 111 ALA B C 1
ATOM 1948 O O . ALA B 1 111 ? 10.508 -15.43 4.266 1 98.56 111 ALA B O 1
ATOM 1949 N N . ALA B 1 112 ? 10.633 -15.977 2.084 1 98.75 112 ALA B N 1
ATOM 1950 C CA . ALA B 1 112 ? 10.672 -14.594 1.62 1 98.75 112 ALA B CA 1
ATOM 1951 C C . ALA B 1 112 ? 9.375 -13.867 1.958 1 98.75 112 ALA B C 1
ATOM 1953 O O . ALA B 1 112 ? 9.398 -12.719 2.402 1 98.75 112 ALA B O 1
ATOM 1954 N N . ILE B 1 113 ? 8.258 -14.555 1.755 1 98.88 113 ILE B N 1
ATOM 1955 C CA . ILE B 1 113 ? 6.953 -13.961 2.037 1 98.88 113 ILE B CA 1
ATOM 1956 C C . ILE B 1 113 ? 6.82 -13.695 3.535 1 98.88 113 ILE B C 1
ATOM 1958 O O . ILE B 1 113 ? 6.371 -12.625 3.943 1 98.88 113 ILE B O 1
ATOM 1962 N N . ILE B 1 114 ? 7.195 -14.664 4.344 1 98.75 114 ILE B N 1
ATOM 1963 C CA . ILE B 1 114 ? 7.105 -14.523 5.793 1 98.75 114 ILE B CA 1
ATOM 1964 C C . ILE B 1 114 ? 7.953 -13.344 6.254 1 98.75 114 ILE B C 1
ATOM 1966 O O . ILE B 1 114 ? 7.492 -12.5 7.027 1 98.75 114 ILE B O 1
ATOM 1970 N N . TYR B 1 115 ? 9.117 -13.25 5.75 1 98.75 115 TYR B N 1
ATOM 1971 C CA . TYR B 1 115 ? 10 -12.133 6.074 1 98.75 115 TYR B CA 1
ATOM 1972 C C . TYR B 1 115 ? 9.391 -10.812 5.641 1 98.75 115 TYR B C 1
ATOM 1974 O O . TYR B 1 115 ? 9.328 -9.859 6.426 1 98.75 115 TYR B O 1
ATOM 1982 N N . ALA B 1 116 ? 8.977 -10.727 4.402 1 98.88 116 ALA B N 1
ATOM 1983 C CA . ALA B 1 116 ? 8.477 -9.484 3.811 1 98.88 116 ALA B CA 1
ATOM 1984 C C . ALA B 1 116 ? 7.195 -9.023 4.5 1 98.88 116 ALA B C 1
ATOM 1986 O O . ALA B 1 116 ? 6.973 -7.82 4.668 1 98.88 116 ALA B O 1
ATOM 1987 N N . THR B 1 117 ? 6.309 -9.984 4.898 1 98.88 117 THR B N 1
ATOM 1988 C CA . THR B 1 117 ? 5.082 -9.609 5.594 1 98.88 117 THR B CA 1
ATOM 1989 C C . THR B 1 117 ? 5.398 -9.016 6.965 1 98.88 117 THR B C 1
ATOM 1991 O O . THR B 1 117 ? 4.773 -8.039 7.379 1 98.88 117 THR B O 1
ATOM 1994 N N . SER B 1 118 ? 6.336 -9.594 7.652 1 98.81 118 SER B N 1
ATOM 1995 C CA . SER B 1 118 ? 6.754 -9.039 8.938 1 98.81 118 SER B CA 1
ATOM 1996 C C . SER B 1 118 ? 7.309 -7.625 8.773 1 98.81 118 SER B C 1
ATOM 1998 O O . SER B 1 118 ? 6.93 -6.715 9.516 1 98.81 118 SER B O 1
ATOM 2000 N N . ALA B 1 119 ? 8.188 -7.434 7.828 1 98.81 119 ALA B N 1
ATOM 2001 C CA . ALA B 1 119 ? 8.773 -6.121 7.555 1 98.81 119 ALA B CA 1
ATOM 2002 C C . ALA B 1 119 ? 7.695 -5.105 7.188 1 98.81 119 ALA B C 1
ATOM 2004 O O . ALA B 1 119 ? 7.758 -3.947 7.602 1 98.81 119 ALA B O 1
ATOM 2005 N N . ALA B 1 120 ? 6.723 -5.551 6.371 1 98.94 120 ALA B N 1
ATOM 2006 C CA . ALA B 1 120 ? 5.629 -4.684 5.941 1 98.94 120 ALA B CA 1
ATOM 2007 C C . ALA B 1 120 ? 4.809 -4.203 7.133 1 98.94 120 ALA B C 1
ATOM 2009 O O . ALA B 1 120 ? 4.492 -3.016 7.238 1 98.94 120 ALA B O 1
ATOM 2010 N N . ARG B 1 121 ? 4.488 -5.109 8.047 1 98.94 121 ARG B N 1
ATOM 2011 C CA . ARG B 1 121 ? 3.736 -4.734 9.242 1 98.94 121 ARG B CA 1
ATOM 2012 C C . ARG B 1 121 ? 4.52 -3.744 10.094 1 98.94 121 ARG B C 1
ATOM 2014 O O . ARG B 1 121 ? 3.965 -2.752 10.57 1 98.94 121 ARG B O 1
ATOM 2021 N N . GLU B 1 122 ? 5.785 -3.957 10.188 1 98.75 122 GLU B N 1
ATOM 2022 C CA . GLU B 1 122 ? 6.641 -3.092 11 1 98.75 122 GLU B CA 1
ATOM 2023 C C . GLU B 1 122 ? 6.789 -1.713 10.359 1 98.75 122 GLU B C 1
ATOM 2025 O O . GLU B 1 122 ? 7.117 -0.74 11.047 1 98.75 122 GLU B O 1
ATOM 2030 N N . SER B 1 123 ? 6.555 -1.646 9.133 1 98.88 123 SER B N 1
ATOM 2031 C CA . SER B 1 123 ? 6.77 -0.401 8.398 1 98.88 123 SER B CA 1
ATOM 2032 C C . SER B 1 123 ? 5.59 0.55 8.57 1 98.88 123 SER B C 1
ATOM 2034 O O . SER B 1 123 ? 5.684 1.731 8.227 1 98.88 123 SER B O 1
ATOM 2036 N N . ILE B 1 124 ? 4.43 0.052 9.039 1 98.94 124 ILE B N 1
ATOM 2037 C CA . ILE B 1 124 ? 3.246 0.88 9.258 1 98.94 124 ILE B CA 1
ATOM 2038 C C . ILE B 1 124 ? 3.322 1.538 10.633 1 98.94 124 ILE B C 1
ATOM 2040 O O . ILE B 1 124 ? 3.066 0.891 11.648 1 98.94 124 ILE B O 1
ATOM 2044 N N . VAL B 1 125 ? 3.701 2.85 10.641 1 98.88 125 VAL B N 1
ATOM 2045 C CA . VAL B 1 125 ? 4.051 3.492 11.906 1 98.88 125 VAL B CA 1
ATOM 2046 C C . VAL B 1 125 ? 3.398 4.871 11.984 1 98.88 125 VAL B C 1
ATOM 2048 O O . VAL B 1 125 ? 3.49 5.66 11.047 1 98.88 125 VAL B O 1
ATOM 2051 N N . PHE B 1 126 ? 2.688 5.121 13.07 1 98.88 126 PHE B N 1
ATOM 2052 C CA . PHE B 1 126 ? 2.287 6.469 13.445 1 98.88 126 PHE B CA 1
ATOM 2053 C C . PHE B 1 126 ? 3.463 7.242 14.031 1 98.88 126 PHE B C 1
ATOM 2055 O O . PHE B 1 126 ? 3.967 6.895 15.102 1 98.88 126 PHE B O 1
ATOM 2062 N N . ILE B 1 127 ? 3.887 8.383 13.43 1 98.69 127 ILE B N 1
ATOM 2063 C CA . ILE B 1 127 ? 5.188 8.992 13.672 1 98.69 127 ILE B CA 1
ATOM 2064 C C . ILE B 1 127 ? 5.105 9.922 14.883 1 98.69 127 ILE B C 1
ATOM 2066 O O . ILE B 1 127 ? 6.066 10.055 15.641 1 98.69 127 ILE B O 1
ATOM 2070 N N . ASN B 1 128 ? 3.984 10.539 15.086 1 98 128 ASN B N 1
ATOM 2071 C CA . ASN B 1 128 ? 3.857 11.641 16.047 1 98 128 ASN B CA 1
ATOM 2072 C C . ASN B 1 128 ? 4.301 11.227 17.438 1 98 128 ASN B C 1
ATOM 2074 O O . ASN B 1 128 ? 5.094 11.93 18.078 1 98 128 ASN B O 1
ATOM 2078 N N . PRO B 1 129 ? 3.865 10.047 17.922 1 96.5 129 PRO B N 1
ATOM 2079 C CA . PRO B 1 129 ? 4.262 9.664 19.281 1 96.5 129 PRO B CA 1
ATOM 2080 C C . PRO B 1 129 ? 5.766 9.43 19.406 1 96.5 129 PRO B C 1
ATOM 2082 O O . PRO B 1 129 ? 6.293 9.391 20.531 1 96.5 129 PRO B O 1
ATOM 2085 N N . LEU B 1 130 ? 6.441 9.32 18.328 1 95.12 130 LEU B N 1
ATOM 2086 C CA . LEU B 1 130 ? 7.859 8.977 18.375 1 95.12 130 LEU B CA 1
ATOM 2087 C C . LEU B 1 130 ? 8.719 10.242 18.438 1 95.12 130 LEU B C 1
ATOM 2089 O O . LEU B 1 130 ? 9.906 10.164 18.75 1 95.12 130 LEU B O 1
ATOM 2093 N N . ILE B 1 131 ? 8.281 11.305 18.031 1 89.44 131 ILE B N 1
ATOM 2094 C CA . ILE B 1 131 ? 9.047 12.547 18.031 1 89.44 131 ILE B CA 1
ATOM 2095 C C . ILE B 1 131 ? 8.789 13.305 19.328 1 89.44 131 ILE B C 1
ATOM 2097 O O . ILE B 1 131 ? 9.625 14.102 19.75 1 89.44 131 ILE B O 1
ATOM 2101 N N . THR B 1 132 ? 7.559 13.516 19.953 1 67.5 132 THR B N 1
ATOM 2102 C CA . THR B 1 132 ? 7.207 14.305 21.125 1 67.5 132 THR B CA 1
ATOM 2103 C C . THR B 1 132 ? 7.977 13.828 22.359 1 67.5 132 THR B C 1
ATOM 2105 O O . THR B 1 132 ? 7.953 14.477 23.406 1 67.5 132 THR B O 1
ATOM 2108 N N . GLN B 1 133 ? 8.547 12.742 22.453 1 57.12 133 GLN B N 1
ATOM 2109 C CA . GLN B 1 133 ? 9.109 12.477 23.781 1 57.12 133 GLN B CA 1
ATOM 2110 C C . GLN B 1 133 ? 10.305 13.375 24.062 1 57.12 133 GLN B C 1
ATOM 2112 O O . GLN B 1 133 ? 11.289 13.359 23.312 1 57.12 133 GLN B O 1
ATOM 2117 N N . PRO B 1 134 ? 10.094 14.547 24.5 1 52.78 134 PRO B N 1
ATOM 2118 C CA . PRO B 1 134 ? 11.227 15.32 25.016 1 52.78 134 PRO B CA 1
ATOM 2119 C C . PRO B 1 134 ? 12.234 14.453 25.766 1 52.78 134 PRO B C 1
ATOM 2121 O O . PRO B 1 134 ? 11.852 13.469 26.406 1 52.78 134 PRO B O 1
ATOM 2124 N N . SER B 1 135 ? 13.266 14.195 25.109 1 45.97 135 SER B N 1
ATOM 2125 C CA . SER B 1 135 ? 14.359 13.617 25.875 1 45.97 135 SER B CA 1
ATOM 2126 C C . SER B 1 135 ? 14.469 14.25 27.25 1 45.97 135 SER B C 1
ATOM 2128 O O . SER B 1 135 ? 14.656 15.461 27.375 1 45.97 135 SER B O 1
ATOM 2130 N N . SER B 1 136 ? 13.578 13.992 28.188 1 45.38 136 SER B N 1
ATOM 2131 C CA . SER B 1 136 ? 13.891 14.375 29.562 1 45.38 136 SER B CA 1
ATOM 2132 C C . SER B 1 136 ? 15.383 14.266 29.844 1 45.38 136 SER B C 1
ATOM 2134 O O . SER B 1 136 ? 15.914 13.156 29.969 1 45.38 136 SER B O 1
ATOM 2136 N N . ASP B 1 137 ? 16.094 15.047 29.266 1 44.31 137 ASP B N 1
ATOM 2137 C CA . ASP B 1 137 ? 17.453 15.18 29.781 1 44.31 137 ASP B CA 1
ATOM 2138 C C . ASP B 1 137 ? 17.469 15.32 31.297 1 44.31 137 ASP B C 1
ATOM 2140 O O . ASP B 1 137 ? 16.797 16.188 31.844 1 44.31 137 ASP B O 1
ATOM 2144 N N . PRO B 1 138 ? 17.688 14.289 32.156 1 48.19 138 PRO B N 1
ATOM 2145 C CA . PRO B 1 138 ? 17.938 14.414 33.594 1 48.19 138 PRO B CA 1
ATOM 2146 C C . PRO B 1 138 ? 18.859 15.578 33.938 1 48.19 138 PRO B C 1
ATOM 2148 O O . PRO B 1 138 ? 19.953 15.695 33.375 1 48.19 138 PRO B O 1
ATOM 2151 N N . GLN B 1 139 ? 18.406 16.812 34.125 1 42.09 139 GLN B N 1
ATOM 2152 C CA . GLN B 1 139 ? 19.141 17.984 34.594 1 42.09 139 GLN B CA 1
ATOM 2153 C C . GLN B 1 139 ? 20.156 17.594 35.656 1 42.09 139 GLN B C 1
ATOM 2155 O O . GLN B 1 139 ? 19.891 16.719 36.5 1 42.09 139 GLN B O 1
ATOM 2160 N N . GLY B 1 140 ? 21.328 18.25 35.625 1 41.03 140 GLY B N 1
ATOM 2161 C CA . GLY B 1 140 ? 22.641 18.484 36.219 1 41.03 140 GLY B CA 1
ATOM 2162 C C . GLY B 1 140 ? 22.578 18.828 37.688 1 41.03 140 GLY B C 1
ATOM 2163 O O . GLY B 1 140 ? 22.156 19.938 38.062 1 41.03 140 GLY B O 1
ATOM 2164 N N . GLU B 1 141 ? 22.141 17.922 38.531 1 42.5 141 GLU B N 1
ATOM 2165 C CA . GLU B 1 141 ? 22.391 18.141 39.969 1 42.5 141 GLU B CA 1
ATOM 2166 C C . GLU B 1 141 ? 23.781 18.734 40.188 1 42.5 141 GLU B C 1
ATOM 2168 O O . GLU B 1 141 ? 24.797 18.141 39.812 1 42.5 141 GLU B O 1
ATOM 2173 N N . SER B 1 142 ? 23.922 20.094 40.156 1 39.34 142 SER B N 1
ATOM 2174 C CA . SER B 1 142 ? 25.047 20.922 40.594 1 39.34 142 SER B CA 1
ATOM 2175 C C . SER B 1 142 ? 25.578 20.453 41.938 1 39.34 142 SER B C 1
ATOM 2177 O O . SER B 1 142 ? 24.797 20.281 42.906 1 39.34 142 SER B O 1
ATOM 2179 N N . HIS B 1 143 ? 26.625 19.734 41.906 1 41.06 143 HIS B N 1
ATOM 2180 C CA . HIS B 1 143 ? 27.516 19.438 43.031 1 41.06 143 HIS B CA 1
ATOM 2181 C C . HIS B 1 143 ? 27.844 20.703 43.812 1 41.06 143 HIS B C 1
ATOM 2183 O O . HIS B 1 143 ? 28.578 21.562 43.344 1 41.06 143 HIS B O 1
ATOM 2189 N N . ASP B 1 144 ? 26.828 21.312 44.531 1 28.59 144 ASP B N 1
ATOM 2190 C CA . ASP B 1 144 ? 27.453 22.031 45.656 1 28.59 144 ASP B CA 1
ATOM 2191 C C . ASP B 1 144 ? 28.078 21.047 46.625 1 28.59 144 ASP B C 1
ATOM 2193 O O . ASP B 1 144 ? 27.531 19.953 46.844 1 28.59 144 ASP B O 1
#

InterPro domains:
  IPR004701 Phosphotransferase system, mannose-type IIA component [PF03610] (4-112)
  IPR004701 Phosphotransferase system, mannose-type IIA component [PS51096] (1-124)
  IPR033887 PTS system mannose/sorbose specific IIA subunit [cd00006] (2-94)
  IPR036662 Phosphotransferase system, mannose-type IIA component superfamily [G3DSA:3.40.50.510] (1-136)
  IPR036662 Phosphotransferase system, mannose-type IIA component superfamily [SSF53062] (1-130)
  IPR051471 Bacterial PTS system sugar-specific components [PTHR33799] (1-134)

Sequence (288 aa):
MKHIYVASHGHFARGLVNSLSLLIGDEHGVIPVCAYDEDIVTTEQLEQTLEHLIVQANGDEVVIFTDLLGGSINNSAVSVLMRHRNVFVVAGINLTLLLEFLLCEEATTEAAIIYATSAARESIVFINPLITQPSSDPQGESHDMKHIYVASHGHFARGLVNSLSLLIGDEHGVIPVCAYDEDIVTTEQLEQTLEHLIVQANGDEVVIFTDLLGGSINNSAVSVLMRHRNVFVVAGINLTLLLEFLLCEEATTEAAIIYATSAARESIVFINPLITQPSSDPQGESHD